Protein AF-A0A3M6U440-F1 (afdb_monomer)

Structure (mmCIF, N/CA/C/O backbone):
data_AF-A0A3M6U440-F1
#
_entry.id   AF-A0A3M6U440-F1
#
loop_
_atom_site.group_PDB
_atom_site.id
_atom_site.type_symbol
_atom_site.label_atom_id
_atom_site.label_alt_id
_atom_site.label_comp_id
_atom_site.label_asym_id
_atom_site.label_entity_id
_atom_site.label_seq_id
_atom_site.pdbx_PDB_ins_code
_atom_site.Cartn_x
_atom_site.Cartn_y
_atom_site.Cartn_z
_atom_site.occupancy
_atom_site.B_iso_or_equiv
_atom_site.auth_seq_id
_atom_site.auth_comp_id
_atom_site.auth_asym_id
_atom_site.auth_atom_id
_atom_site.pdbx_PDB_model_num
ATOM 1 N N . MET A 1 1 ? 25.205 9.750 3.449 1.00 36.72 1 MET A N 1
ATOM 2 C CA . MET A 1 1 ? 25.031 8.336 3.033 1.00 36.72 1 MET A CA 1
ATOM 3 C C . MET A 1 1 ? 23.772 8.160 2.166 1.00 36.72 1 MET A C 1
ATOM 5 O O . MET A 1 1 ? 22.800 7.583 2.624 1.00 36.72 1 MET A O 1
ATOM 9 N N . ALA A 1 2 ? 23.752 8.665 0.924 1.00 42.00 2 ALA A N 1
ATOM 10 C CA . ALA A 1 2 ? 22.546 8.682 0.067 1.00 42.00 2 ALA A CA 1
ATOM 11 C C . ALA A 1 2 ? 22.720 7.937 -1.282 1.00 42.00 2 ALA A C 1
ATOM 13 O O . ALA A 1 2 ? 22.021 8.232 -2.251 1.00 42.00 2 ALA A O 1
ATOM 14 N N . ALA A 1 3 ? 23.678 7.004 -1.367 1.00 51.41 3 ALA A N 1
ATOM 15 C CA . ALA A 1 3 ? 24.213 6.522 -2.647 1.00 51.41 3 ALA A CA 1
ATOM 16 C C . ALA A 1 3 ? 23.928 5.046 -3.017 1.00 51.41 3 ALA A C 1
ATOM 18 O O . ALA A 1 3 ? 24.189 4.686 -4.160 1.00 51.41 3 ALA A O 1
ATOM 19 N N . SER A 1 4 ? 23.386 4.178 -2.144 1.00 78.00 4 SER A N 1
ATOM 20 C CA . SER A 1 4 ? 23.275 2.741 -2.495 1.00 78.00 4 SER A CA 1
ATOM 21 C C . SER A 1 4 ? 22.032 2.384 -3.324 1.00 78.00 4 SER A C 1
ATOM 23 O O . SER A 1 4 ? 22.122 1.592 -4.261 1.00 78.00 4 SER A O 1
ATOM 25 N N . TRP A 1 5 ? 20.877 2.994 -3.042 1.00 86.50 5 TRP A N 1
ATOM 26 C CA . TRP A 1 5 ? 19.617 2.567 -3.660 1.00 86.50 5 TRP A CA 1
ATOM 27 C C . TRP A 1 5 ? 19.448 3.056 -5.106 1.00 86.50 5 TRP A C 1
ATOM 29 O O . TRP A 1 5 ? 18.883 2.334 -5.924 1.00 86.50 5 TRP A O 1
ATOM 39 N N . ARG A 1 6 ? 19.970 4.245 -5.452 1.00 87.19 6 ARG A N 1
ATOM 40 C CA . ARG A 1 6 ? 19.869 4.806 -6.815 1.00 87.19 6 ARG A CA 1
ATOM 41 C C . ARG A 1 6 ? 20.546 3.898 -7.835 1.00 87.19 6 ARG A C 1
ATOM 43 O O . ARG A 1 6 ? 19.942 3.545 -8.841 1.00 87.19 6 ARG A O 1
ATOM 50 N N . SER A 1 7 ? 21.770 3.466 -7.544 1.00 85.44 7 SER A N 1
ATOM 51 C CA . SER A 1 7 ? 22.533 2.549 -8.397 1.00 85.44 7 SER A CA 1
ATOM 52 C C . SER A 1 7 ? 21.817 1.210 -8.574 1.00 85.44 7 SER A C 1
ATOM 54 O O . SER A 1 7 ? 21.807 0.650 -9.671 1.00 85.44 7 SER A O 1
ATOM 56 N N . ALA A 1 8 ? 21.179 0.713 -7.512 1.00 85.50 8 ALA A N 1
ATOM 57 C CA . ALA A 1 8 ? 20.396 -0.514 -7.559 1.00 85.50 8 ALA A CA 1
ATOM 58 C C . ALA A 1 8 ? 19.141 -0.353 -8.439 1.00 85.50 8 ALA A C 1
ATOM 60 O O . ALA A 1 8 ? 18.874 -1.200 -9.292 1.00 85.50 8 ALA A O 1
ATOM 61 N N . LEU A 1 9 ? 18.430 0.773 -8.313 1.00 86.62 9 LEU A N 1
ATOM 62 C CA . LEU A 1 9 ? 17.280 1.100 -9.155 1.00 86.62 9 LEU A CA 1
ATOM 63 C C . LEU A 1 9 ? 17.672 1.256 -10.629 1.00 86.62 9 LEU A C 1
ATOM 65 O O . LEU A 1 9 ? 17.014 0.681 -11.496 1.00 86.62 9 LEU A O 1
ATOM 69 N N . ILE A 1 10 ? 18.754 1.984 -10.921 1.00 87.06 10 ILE A N 1
ATOM 70 C CA . ILE A 1 10 ? 19.257 2.195 -12.289 1.00 87.06 10 ILE A CA 1
ATOM 71 C C . ILE A 1 10 ? 19.582 0.852 -12.948 1.00 87.06 10 ILE A C 1
ATOM 73 O O . ILE A 1 10 ? 19.163 0.595 -14.078 1.00 87.06 10 ILE A O 1
ATOM 77 N N . ARG A 1 11 ? 20.256 -0.048 -12.218 1.00 83.94 11 ARG A N 1
ATOM 78 C CA . ARG A 1 11 ? 20.586 -1.396 -12.701 1.00 83.94 11 ARG A CA 1
ATOM 79 C C . ARG A 1 11 ? 19.339 -2.196 -13.093 1.00 83.94 11 ARG A C 1
ATOM 81 O O . ARG A 1 11 ? 19.374 -2.921 -14.083 1.00 83.94 11 ARG A O 1
ATOM 88 N N . LYS A 1 12 ? 18.245 -2.061 -12.337 1.00 82.75 12 LYS A N 1
ATOM 89 C CA . LYS A 1 12 ? 16.997 -2.815 -12.551 1.00 82.75 12 LYS A CA 1
ATOM 90 C C . LYS A 1 12 ? 16.079 -2.194 -13.614 1.00 82.75 12 LYS A C 1
ATOM 92 O O . LYS A 1 12 ? 15.400 -2.926 -14.324 1.00 82.75 12 LYS A O 1
ATOM 97 N N . THR A 1 13 ? 16.080 -0.869 -13.763 1.00 80.31 13 THR A N 1
ATOM 98 C CA . THR A 1 13 ? 15.156 -0.133 -14.659 1.00 80.31 13 THR A CA 1
ATOM 99 C C . THR A 1 13 ? 15.749 0.221 -16.030 1.00 80.31 13 THR A C 1
ATOM 101 O O . THR A 1 13 ? 15.027 0.665 -16.926 1.00 80.31 13 THR A O 1
ATOM 104 N N . LYS A 1 14 ? 17.051 -0.031 -16.244 1.00 79.56 14 LYS A N 1
ATOM 105 C CA . LYS A 1 14 ? 17.742 0.053 -17.546 1.00 79.56 14 LYS A CA 1
ATOM 106 C C . LYS A 1 14 ? 17.419 1.369 -18.289 1.00 79.56 14 LYS A C 1
ATOM 108 O O . LYS A 1 14 ? 17.781 2.450 -17.831 1.00 79.56 14 LYS A O 1
ATOM 113 N N . LYS A 1 15 ? 16.726 1.298 -19.436 1.00 76.56 15 LYS A N 1
ATOM 114 C CA . LYS A 1 15 ? 16.536 2.408 -20.395 1.00 76.56 15 LYS A CA 1
ATOM 115 C C . LYS A 1 15 ? 15.783 3.625 -19.837 1.00 76.56 15 LYS A C 1
ATOM 117 O O . LYS A 1 15 ? 15.964 4.720 -20.357 1.00 76.56 15 LYS A O 1
ATOM 122 N N . LYS A 1 16 ? 14.945 3.464 -18.806 1.00 81.00 16 LYS A N 1
ATOM 123 C CA . LYS A 1 16 ? 14.125 4.554 -18.229 1.00 81.00 16 LYS A CA 1
ATOM 124 C C . LYS A 1 16 ? 14.513 4.919 -16.796 1.00 81.00 16 LYS A C 1
ATOM 126 O O . LYS A 1 16 ? 13.745 5.572 -16.090 1.00 81.00 16 LYS A O 1
ATOM 131 N N . ALA A 1 17 ? 15.732 4.564 -16.397 1.00 82.38 17 ALA A N 1
ATOM 132 C CA . ALA A 1 17 ? 16.221 4.738 -15.038 1.00 82.38 17 ALA A CA 1
ATOM 133 C C . ALA A 1 17 ? 16.073 6.164 -14.489 1.00 82.38 17 ALA A C 1
ATOM 135 O O . ALA A 1 17 ? 15.614 6.335 -13.365 1.00 82.38 17 ALA A O 1
ATOM 136 N N . ASN A 1 18 ? 16.366 7.194 -15.289 1.00 86.12 18 ASN A N 1
ATOM 137 C CA . ASN A 1 18 ? 16.258 8.588 -14.841 1.00 86.12 18 ASN A CA 1
ATOM 138 C C . ASN A 1 18 ? 14.825 8.982 -14.451 1.00 86.12 18 ASN A C 1
ATOM 140 O O . ASN A 1 18 ? 14.636 9.731 -13.496 1.00 86.12 18 ASN A O 1
ATOM 144 N N . SER A 1 19 ? 13.817 8.475 -15.168 1.00 87.62 19 SER A N 1
ATOM 145 C CA . SER A 1 19 ? 12.410 8.737 -14.845 1.00 87.62 19 SER A CA 1
ATOM 146 C C . SER A 1 19 ? 12.014 8.046 -13.542 1.00 87.62 19 SER A C 1
ATOM 148 O O . SER A 1 19 ? 11.397 8.669 -12.685 1.00 87.62 19 SER A O 1
ATOM 150 N N . CYS A 1 20 ? 12.418 6.785 -13.365 1.00 90.06 20 CYS A N 1
ATOM 151 C CA . CYS A 1 20 ? 12.143 6.027 -12.145 1.00 90.06 20 CYS A CA 1
ATOM 152 C C . CYS A 1 20 ? 12.835 6.628 -10.921 1.00 90.06 20 CYS A C 1
ATOM 154 O O . CYS A 1 20 ? 12.231 6.702 -9.858 1.00 90.06 20 CYS A O 1
ATOM 156 N N . VAL A 1 21 ? 14.084 7.085 -11.059 1.00 92.19 21 VAL A N 1
ATOM 157 C CA . VAL A 1 21 ? 14.810 7.749 -9.967 1.00 92.19 21 VAL A CA 1
ATOM 158 C C . VAL A 1 21 ? 14.071 9.010 -9.526 1.00 92.19 21 VAL A C 1
ATOM 160 O O . VAL A 1 21 ? 13.850 9.172 -8.331 1.00 92.19 21 VAL A O 1
ATOM 163 N N . LYS A 1 22 ? 13.628 9.855 -10.468 1.00 91.44 22 LYS A N 1
ATOM 164 C CA . LYS A 1 22 ? 12.852 11.065 -10.149 1.00 91.44 22 LYS A CA 1
ATOM 165 C C . LYS A 1 22 ? 11.537 10.744 -9.434 1.00 91.44 22 LYS A C 1
ATOM 167 O O . LYS A 1 22 ? 11.212 11.404 -8.451 1.00 91.44 22 LYS A O 1
ATOM 172 N N . ASP A 1 23 ? 10.808 9.731 -9.902 1.00 92.19 23 ASP A N 1
ATOM 173 C CA . ASP A 1 23 ? 9.547 9.301 -9.282 1.00 92.19 23 ASP A CA 1
ATOM 174 C C . ASP A 1 23 ? 9.778 8.803 -7.845 1.00 92.19 23 ASP A C 1
ATOM 176 O O . ASP A 1 23 ? 9.152 9.281 -6.898 1.00 92.19 23 ASP A O 1
ATOM 180 N N . VAL A 1 24 ? 10.774 7.933 -7.643 1.00 93.62 24 VAL A N 1
ATOM 181 C CA . VAL A 1 24 ? 11.136 7.430 -6.309 1.00 93.62 24 VAL A CA 1
ATOM 182 C C . VAL A 1 24 ? 11.610 8.558 -5.387 1.00 93.62 24 VAL A C 1
ATOM 184 O O . VAL A 1 24 ? 11.205 8.608 -4.230 1.00 93.62 24 VAL A O 1
ATOM 187 N N . GLU A 1 25 ? 12.416 9.506 -5.866 1.00 93.88 25 GLU A N 1
ATOM 188 C CA . GLU A 1 25 ? 12.819 10.677 -5.073 1.00 93.88 25 GLU A CA 1
ATOM 189 C C . GLU A 1 25 ? 11.616 11.519 -4.635 1.00 93.88 25 GLU A C 1
ATOM 191 O O . GLU A 1 25 ? 11.549 11.949 -3.482 1.00 93.88 25 GLU A O 1
ATOM 196 N N . GLN A 1 26 ? 10.644 11.722 -5.528 1.00 94.00 26 GLN A N 1
ATOM 197 C CA . GLN A 1 26 ? 9.420 12.452 -5.216 1.00 94.00 26 GLN A CA 1
ATOM 198 C C . GLN A 1 26 ? 8.569 11.709 -4.179 1.00 94.00 26 GLN A C 1
ATOM 200 O O . GLN A 1 26 ? 8.021 12.336 -3.270 1.00 94.00 26 GLN A O 1
ATOM 205 N N . VAL A 1 27 ? 8.469 10.381 -4.285 1.00 95.44 27 VAL A N 1
ATOM 206 C CA . VAL A 1 27 ? 7.804 9.529 -3.290 1.00 95.44 27 VAL A CA 1
ATOM 207 C C . VAL A 1 27 ? 8.481 9.662 -1.929 1.00 95.44 27 VAL A C 1
ATOM 209 O O . VAL A 1 27 ? 7.808 9.982 -0.955 1.00 95.44 27 VAL A O 1
ATOM 212 N N . LEU A 1 28 ? 9.801 9.491 -1.854 1.00 94.12 28 LEU A N 1
ATOM 213 C CA . LEU A 1 28 ? 10.548 9.541 -0.593 1.00 94.12 28 LEU A CA 1
ATOM 214 C C . LEU A 1 28 ? 10.545 10.938 0.048 1.00 94.12 28 LEU A C 1
ATOM 216 O O . LEU A 1 28 ? 10.660 11.048 1.267 1.00 94.12 28 LEU A O 1
ATOM 220 N N . LYS A 1 29 ? 10.371 12.001 -0.749 1.00 93.56 29 LYS A N 1
ATOM 221 C CA . LYS A 1 29 ? 10.192 13.375 -0.256 1.00 93.56 29 LYS A CA 1
ATOM 222 C C . LYS A 1 29 ? 8.827 13.607 0.401 1.00 93.56 29 LYS A C 1
ATOM 224 O O . LYS A 1 29 ? 8.719 14.488 1.243 1.00 93.56 29 LYS A O 1
ATOM 229 N N . TYR A 1 30 ? 7.785 12.879 -0.002 1.00 93.00 30 TYR A N 1
ATOM 230 C CA . TYR A 1 30 ? 6.432 13.054 0.545 1.00 93.00 30 TYR A CA 1
ATOM 231 C C . TYR A 1 30 ? 6.098 12.008 1.619 1.00 93.00 30 TYR A C 1
ATOM 233 O O . TYR A 1 30 ? 5.477 12.313 2.635 1.00 93.00 30 TYR A O 1
ATOM 241 N N . PHE A 1 31 ? 6.544 10.769 1.419 1.00 93.81 31 PHE A N 1
ATOM 242 C CA . PHE A 1 31 ? 6.272 9.623 2.278 1.00 93.81 31 PHE A CA 1
ATOM 243 C C . PHE A 1 31 ? 7.534 9.215 3.041 1.00 93.81 31 PHE A C 1
ATOM 245 O O . PHE A 1 31 ? 8.204 8.242 2.702 1.00 93.81 31 PHE A O 1
ATOM 252 N N . HIS A 1 32 ? 7.845 9.945 4.113 1.00 93.88 32 HIS A N 1
ATOM 253 C CA . HIS A 1 32 ? 9.057 9.722 4.917 1.00 93.88 32 HIS A CA 1
ATOM 254 C C . HIS A 1 32 ? 9.101 8.355 5.626 1.00 93.88 32 HIS A C 1
ATOM 256 O O . HIS A 1 32 ? 10.160 7.928 6.083 1.00 93.88 32 HIS A O 1
ATOM 262 N N . GLY A 1 33 ? 7.953 7.682 5.748 1.00 93.38 33 GLY A N 1
ATOM 263 C CA . GLY A 1 33 ? 7.851 6.337 6.309 1.00 93.38 33 GLY A CA 1
ATOM 264 C C . GLY A 1 33 ? 8.340 5.238 5.367 1.00 93.38 33 GLY A C 1
ATOM 265 O O . GLY A 1 33 ? 8.559 4.124 5.835 1.00 93.38 33 GLY A O 1
ATOM 266 N N . LEU A 1 34 ? 8.522 5.527 4.073 1.00 95.50 34 LEU A N 1
ATOM 267 C CA . LEU A 1 34 ? 8.986 4.568 3.073 1.00 95.50 34 LEU A CA 1
ATOM 268 C C . LEU A 1 34 ? 10.509 4.568 2.960 1.00 95.50 34 LEU A C 1
ATOM 270 O O . LEU A 1 34 ? 11.164 5.610 2.992 1.00 95.50 34 LEU A O 1
ATOM 274 N N . ARG A 1 35 ? 11.077 3.377 2.782 1.00 94.81 35 ARG A N 1
ATOM 275 C CA . ARG A 1 35 ? 12.511 3.166 2.606 1.00 94.81 35 ARG A CA 1
ATOM 276 C C . ARG A 1 35 ? 12.764 2.388 1.317 1.00 94.81 35 ARG A C 1
ATOM 278 O O . ARG A 1 35 ? 12.130 1.355 1.104 1.00 94.81 35 ARG A O 1
ATOM 285 N N . PRO A 1 36 ? 13.677 2.862 0.455 1.00 95.56 36 PRO A N 1
ATOM 286 C CA . PRO A 1 36 ? 14.060 2.129 -0.739 1.00 95.56 36 PRO A CA 1
ATOM 287 C C . PRO A 1 36 ? 15.003 0.975 -0.376 1.00 95.56 36 PRO A C 1
ATOM 289 O O . PRO A 1 36 ? 15.897 1.132 0.459 1.00 95.56 36 PRO A O 1
ATOM 292 N N . GLY A 1 37 ? 14.843 -0.163 -1.039 1.00 93.06 37 GLY A N 1
ATOM 293 C CA . GLY A 1 37 ? 15.647 -1.359 -0.816 1.00 93.06 37 GLY A CA 1
ATOM 294 C C . GLY A 1 37 ? 15.540 -2.359 -1.961 1.00 93.06 37 GLY A C 1
ATOM 295 O O . GLY A 1 37 ? 14.829 -2.138 -2.941 1.00 93.06 37 GLY A O 1
ATOM 296 N N . ILE A 1 38 ? 16.276 -3.460 -1.840 1.00 92.50 38 ILE A N 1
ATOM 297 C CA . ILE A 1 38 ? 16.127 -4.630 -2.706 1.00 92.50 38 ILE A CA 1
ATOM 298 C C . ILE A 1 38 ? 15.421 -5.708 -1.903 1.00 92.50 38 ILE A C 1
ATOM 300 O O . ILE A 1 38 ? 15.760 -5.932 -0.742 1.00 92.50 38 ILE A O 1
ATOM 304 N N . GLN A 1 39 ? 14.435 -6.344 -2.523 1.00 92.06 39 GLN A N 1
ATOM 305 C CA . GLN A 1 39 ? 13.658 -7.394 -1.898 1.00 92.06 39 GLN A CA 1
ATOM 306 C C . GLN A 1 39 ? 13.510 -8.595 -2.828 1.00 92.06 39 GLN A C 1
ATOM 308 O O . GLN A 1 39 ? 13.250 -8.446 -4.023 1.00 92.06 39 GLN A O 1
ATOM 313 N N . GLU A 1 40 ? 13.634 -9.788 -2.256 1.00 93.81 40 GLU A N 1
ATOM 314 C CA . GLU A 1 40 ? 13.315 -11.035 -2.935 1.00 93.81 40 GLU A CA 1
ATOM 315 C C . GLU A 1 40 ? 11.800 -11.185 -3.126 1.00 93.81 40 GLU A C 1
ATOM 317 O O . GLU A 1 40 ? 10.998 -10.971 -2.213 1.00 93.81 40 GLU A O 1
ATOM 322 N N . TYR A 1 41 ? 11.406 -11.551 -4.339 1.00 93.62 41 TYR A N 1
ATOM 323 C CA . TYR A 1 41 ? 10.028 -11.749 -4.740 1.00 93.62 41 TYR A CA 1
ATOM 324 C C . TYR A 1 41 ? 9.883 -13.089 -5.455 1.00 93.62 41 TYR A C 1
ATOM 326 O O . TYR A 1 41 ? 10.610 -13.378 -6.408 1.00 93.62 41 TYR A O 1
ATOM 334 N N . THR A 1 42 ? 8.910 -13.882 -5.011 1.00 93.38 42 THR A N 1
ATOM 335 C CA . THR A 1 42 ? 8.534 -15.146 -5.650 1.00 93.38 42 THR A CA 1
ATOM 336 C C . THR A 1 42 ? 7.282 -14.915 -6.490 1.00 93.38 42 THR A C 1
ATOM 338 O O . THR A 1 42 ? 6.240 -14.530 -5.963 1.00 93.38 42 THR A O 1
ATOM 341 N N . TYR A 1 43 ? 7.391 -15.118 -7.800 1.00 90.12 43 TYR A N 1
ATOM 342 C CA . TYR A 1 43 ? 6.260 -15.081 -8.724 1.00 90.12 43 TYR A CA 1
ATOM 343 C C . TYR A 1 43 ? 5.350 -16.301 -8.528 1.00 90.12 43 TYR A C 1
ATOM 345 O O . TYR A 1 43 ? 5.775 -17.336 -8.023 1.00 90.12 43 TYR A O 1
ATOM 353 N N . GLU A 1 44 ? 4.113 -16.213 -9.019 1.00 88.81 44 GLU A N 1
ATOM 354 C CA . GLU A 1 44 ? 3.118 -17.299 -8.949 1.00 88.81 44 GLU A CA 1
ATOM 355 C C . GLU A 1 44 ? 3.591 -18.603 -9.624 1.00 88.81 44 GLU A C 1
ATOM 357 O O . GLU A 1 44 ? 3.163 -19.687 -9.248 1.00 88.81 44 GLU A O 1
ATOM 362 N N . ASN A 1 45 ? 4.530 -18.522 -10.572 1.00 90.88 45 ASN A N 1
ATOM 363 C CA . ASN A 1 45 ? 5.147 -19.682 -11.226 1.00 90.88 45 ASN A CA 1
ATOM 364 C C . ASN A 1 45 ? 6.334 -20.290 -10.447 1.00 90.88 45 ASN A C 1
ATOM 366 O O . ASN A 1 45 ? 7.069 -21.105 -10.999 1.00 90.88 45 ASN A O 1
ATOM 370 N N . GLY A 1 46 ? 6.581 -19.845 -9.211 1.00 91.94 46 GLY A N 1
ATOM 371 C CA . GLY A 1 46 ? 7.700 -20.286 -8.374 1.00 91.94 46 GLY A CA 1
ATOM 372 C C . GLY A 1 46 ? 9.047 -19.635 -8.701 1.00 91.94 46 GLY A C 1
ATOM 373 O O . GLY A 1 46 ? 10.022 -19.858 -7.988 1.00 91.94 46 GLY A O 1
ATOM 374 N N . ARG A 1 47 ? 9.138 -18.797 -9.744 1.00 92.94 47 ARG A N 1
ATOM 375 C CA . ARG A 1 47 ? 10.380 -18.085 -10.070 1.00 92.94 47 ARG A CA 1
ATOM 376 C C . ARG A 1 47 ? 10.688 -17.054 -8.988 1.00 92.94 47 ARG A C 1
ATOM 378 O O . ARG A 1 47 ? 9.857 -16.195 -8.704 1.00 92.94 47 ARG A O 1
ATOM 385 N N . GLN A 1 48 ? 11.909 -17.068 -8.470 1.00 93.62 48 GLN A N 1
ATOM 386 C CA . GLN A 1 48 ? 12.405 -16.055 -7.540 1.00 93.62 48 GLN A CA 1
ATOM 387 C C . GLN A 1 48 ? 13.224 -14.992 -8.271 1.00 93.62 48 GLN A C 1
ATOM 389 O O . GLN A 1 48 ? 13.931 -15.274 -9.241 1.00 93.62 48 GLN A O 1
ATOM 394 N N . THR A 1 49 ? 13.100 -13.739 -7.844 1.00 92.81 49 THR A N 1
ATOM 395 C CA . THR A 1 49 ? 13.922 -12.637 -8.344 1.00 92.81 49 THR A CA 1
ATOM 396 C C . THR A 1 49 ? 14.087 -11.554 -7.290 1.00 92.81 49 THR A C 1
ATOM 398 O O . THR A 1 49 ? 13.263 -11.409 -6.396 1.00 92.81 49 THR A O 1
ATOM 401 N N . GLU A 1 50 ? 15.109 -10.725 -7.445 1.00 93.31 50 GLU A N 1
ATOM 402 C CA . GLU A 1 50 ? 15.271 -9.512 -6.652 1.00 93.31 50 GLU A CA 1
ATOM 403 C C . GLU A 1 50 ? 14.642 -8.314 -7.367 1.00 93.31 50 GLU A C 1
ATOM 405 O O . GLU A 1 50 ? 15.066 -7.945 -8.472 1.00 93.31 50 GLU A O 1
ATOM 410 N N . LEU A 1 51 ? 13.685 -7.662 -6.715 1.00 93.94 51 LEU A N 1
ATOM 411 C CA . LEU A 1 51 ? 13.043 -6.440 -7.186 1.00 93.94 51 LEU A CA 1
ATOM 412 C C . LEU A 1 51 ? 13.480 -5.239 -6.350 1.00 93.94 51 LEU A C 1
ATOM 414 O O . LEU A 1 51 ? 13.829 -5.360 -5.176 1.00 93.94 51 LEU A O 1
ATOM 418 N N . PHE A 1 52 ? 13.438 -4.057 -6.960 1.00 95.06 52 PHE A N 1
ATOM 419 C CA . PHE A 1 52 ? 13.519 -2.825 -6.188 1.00 95.06 52 PHE A CA 1
ATOM 420 C C . PHE A 1 52 ? 12.197 -2.619 -5.451 1.00 95.06 52 PHE A C 1
ATOM 422 O O . PHE A 1 52 ? 11.133 -2.692 -6.066 1.00 95.06 52 PHE A O 1
ATOM 429 N N . ALA A 1 53 ? 12.270 -2.351 -4.154 1.00 95.88 53 ALA A N 1
ATOM 430 C CA . ALA A 1 53 ? 11.116 -2.170 -3.294 1.00 95.88 53 ALA A CA 1
ATOM 431 C C . ALA A 1 53 ? 11.181 -0.827 -2.565 1.00 95.88 53 ALA A C 1
ATOM 433 O O . ALA A 1 53 ? 12.250 -0.373 -2.155 1.00 95.88 53 ALA A O 1
ATOM 434 N N . MET A 1 54 ? 10.022 -0.212 -2.365 1.00 96.56 54 MET A N 1
ATOM 435 C CA . MET A 1 54 ? 9.819 0.828 -1.364 1.00 96.56 54 MET A CA 1
ATOM 436 C C . MET A 1 54 ? 8.908 0.258 -0.292 1.00 96.56 54 MET A C 1
ATOM 438 O O . MET A 1 54 ? 7.715 0.061 -0.524 1.00 96.56 54 MET A O 1
ATOM 442 N N . GLU A 1 55 ? 9.484 -0.035 0.864 1.00 96.31 55 GLU A N 1
ATOM 443 C CA . GLU A 1 55 ? 8.780 -0.643 1.986 1.00 96.31 55 GLU A CA 1
ATOM 444 C C . GLU A 1 55 ? 8.764 0.305 3.178 1.00 96.31 55 GLU A C 1
ATOM 446 O O . GLU A 1 55 ? 9.736 1.007 3.457 1.00 96.31 55 GLU A O 1
ATOM 451 N N . GLY A 1 56 ? 7.641 0.337 3.881 1.00 96.62 56 GLY A N 1
ATOM 452 C CA . GLY A 1 56 ? 7.482 1.149 5.071 1.00 96.62 56 GLY A CA 1
ATOM 453 C C . GLY A 1 56 ? 6.025 1.484 5.291 1.00 96.62 56 GLY A C 1
ATOM 454 O O . GLY A 1 56 ? 5.162 0.641 5.067 1.00 96.62 56 GLY A O 1
ATOM 455 N N . THR A 1 57 ? 5.734 2.706 5.723 1.00 96.81 57 THR A N 1
ATOM 456 C CA . THR A 1 57 ? 4.360 3.121 6.019 1.00 96.81 57 THR A CA 1
ATOM 457 C C . THR A 1 57 ? 3.920 4.344 5.226 1.00 96.81 57 THR A C 1
ATOM 459 O O . THR A 1 57 ? 4.705 5.258 4.966 1.00 96.81 57 THR A O 1
ATOM 462 N N . ILE A 1 58 ? 2.632 4.373 4.880 1.00 97.12 58 ILE A N 1
ATOM 463 C CA . ILE A 1 58 ? 1.943 5.563 4.375 1.00 97.12 58 ILE A CA 1
ATOM 464 C C . ILE A 1 58 ? 0.958 6.087 5.430 1.00 97.12 58 ILE A C 1
ATOM 466 O O . ILE A 1 58 ? 0.229 5.293 6.033 1.00 97.12 58 ILE A O 1
ATOM 470 N N . PRO A 1 59 ? 0.919 7.405 5.688 1.00 95.94 59 PRO A N 1
ATOM 471 C CA . PRO A 1 59 ? -0.005 7.981 6.650 1.00 95.94 59 PRO A CA 1
ATOM 472 C C . PRO A 1 59 ? -1.402 8.133 6.035 1.00 95.94 59 PRO A C 1
ATOM 474 O O . PRO A 1 59 ? -1.563 8.686 4.946 1.00 95.94 59 PRO A O 1
ATOM 477 N N . ILE A 1 60 ? -2.426 7.692 6.760 1.00 95.44 60 ILE A N 1
ATOM 478 C CA . ILE A 1 60 ? -3.839 7.962 6.467 1.00 95.44 60 ILE A CA 1
ATOM 479 C C . ILE A 1 60 ? -4.475 8.682 7.654 1.00 95.44 60 ILE A C 1
ATOM 481 O O . ILE A 1 60 ? -4.068 8.470 8.794 1.00 95.44 60 ILE A O 1
ATOM 485 N N . LYS A 1 61 ? -5.473 9.533 7.412 1.00 89.88 61 LYS A N 1
ATOM 486 C CA . LYS A 1 61 ? -6.128 10.313 8.472 1.00 89.88 61 LYS A CA 1
ATOM 487 C C . LYS A 1 61 ? -7.570 9.868 8.640 1.00 89.88 61 LYS A C 1
ATOM 489 O O . LYS A 1 61 ? -8.392 10.134 7.774 1.00 89.88 61 LYS A O 1
ATOM 494 N N . ILE A 1 62 ? -7.893 9.258 9.775 1.00 89.81 62 ILE A N 1
ATOM 495 C CA . ILE A 1 62 ? -9.256 8.832 10.108 1.00 89.81 62 ILE A CA 1
ATOM 496 C C . ILE A 1 62 ? -9.704 9.639 11.323 1.00 89.81 62 ILE A C 1
ATOM 498 O O . ILE A 1 62 ? -9.094 9.553 12.385 1.00 89.81 62 ILE A O 1
ATOM 502 N N . LYS A 1 63 ? -10.759 10.449 11.164 1.00 90.44 63 LYS A N 1
ATOM 503 C CA . LYS A 1 63 ? -11.317 11.302 12.235 1.00 90.44 63 LYS A CA 1
ATOM 504 C C . LYS A 1 63 ? -10.253 12.155 12.957 1.00 90.44 63 LYS A C 1
ATOM 506 O O . LYS A 1 63 ? -10.265 12.282 14.174 1.00 90.44 63 LYS A O 1
ATOM 511 N N . GLY A 1 64 ? -9.301 12.707 12.202 1.00 87.19 64 GLY A N 1
ATOM 512 C CA . GLY A 1 64 ? -8.216 13.547 12.730 1.00 87.19 64 GLY A CA 1
ATOM 513 C C . GLY A 1 64 ? -7.006 12.786 13.287 1.00 87.19 64 GLY A C 1
ATOM 514 O O . GLY A 1 64 ? -5.946 13.385 13.449 1.00 87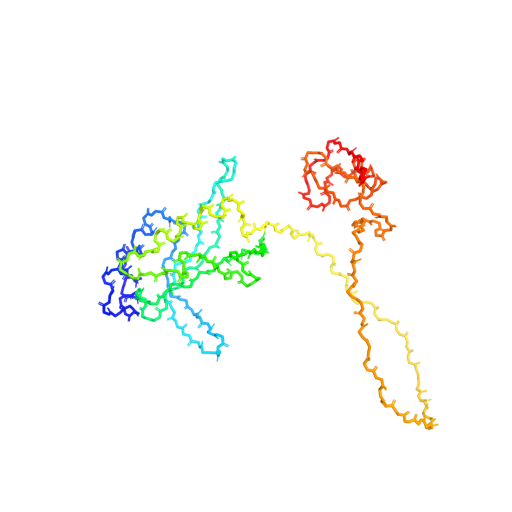.19 64 GLY A O 1
ATOM 515 N N . VAL A 1 65 ? -7.109 11.472 13.501 1.00 90.31 65 VAL A N 1
ATOM 516 C CA . VAL A 1 65 ? -5.993 10.630 13.952 1.00 90.31 65 VAL A CA 1
ATOM 517 C C . VAL A 1 65 ? -5.234 10.085 12.744 1.00 90.31 65 VAL A C 1
ATOM 519 O O . VAL A 1 65 ? -5.837 9.613 11.779 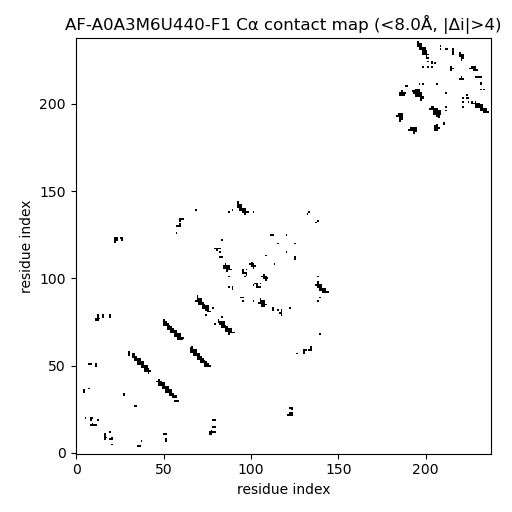1.00 90.31 65 VAL A O 1
ATOM 522 N N . THR A 1 66 ? -3.901 10.156 12.789 1.00 91.62 66 THR A N 1
ATOM 523 C CA . THR A 1 66 ? -3.042 9.617 11.726 1.00 91.62 66 THR A CA 1
ATOM 524 C C . THR A 1 66 ? -2.689 8.163 12.020 1.00 91.62 66 THR A C 1
ATOM 526 O O . THR A 1 66 ? -2.068 7.867 13.037 1.00 91.62 66 THR A O 1
ATOM 529 N N . TYR A 1 67 ? -3.0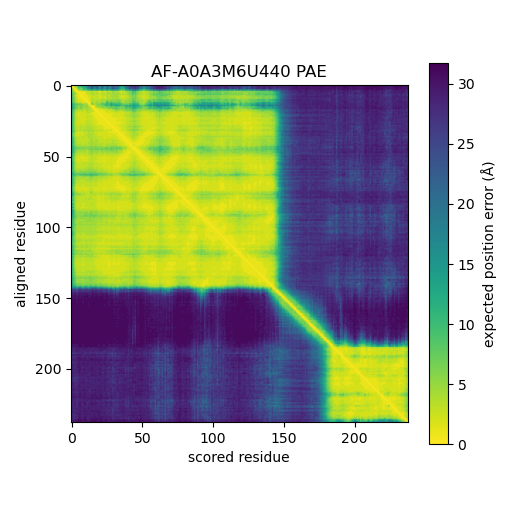50 7.267 11.107 1.00 92.62 67 TYR A N 1
ATOM 530 C CA . TYR A 1 67 ? -2.696 5.852 11.133 1.00 92.62 67 TYR A CA 1
ATOM 531 C C . TYR A 1 67 ? -1.630 5.580 10.075 1.00 92.62 67 TYR A C 1
ATOM 533 O O . TYR A 1 67 ? -1.728 6.058 8.949 1.00 92.62 67 TYR A O 1
ATOM 541 N N . ASN A 1 68 ? -0.616 4.796 10.428 1.00 94.50 68 ASN A N 1
ATOM 542 C CA . ASN A 1 68 ? 0.482 4.454 9.530 1.00 94.50 68 ASN A CA 1
ATOM 543 C C . ASN A 1 68 ? 0.237 3.063 8.946 1.00 94.50 68 ASN A C 1
ATOM 545 O O . ASN A 1 68 ? 0.384 2.065 9.649 1.00 94.50 68 ASN A O 1
ATOM 549 N N . ILE A 1 69 ? -0.162 3.003 7.677 1.00 96.88 69 ILE A N 1
ATOM 550 C CA . ILE A 1 69 ? -0.480 1.746 7.000 1.00 96.88 69 ILE A CA 1
ATOM 551 C C . ILE A 1 69 ? 0.793 1.174 6.389 1.00 96.88 69 ILE A C 1
ATOM 553 O O . ILE A 1 69 ? 1.405 1.847 5.555 1.00 96.88 69 ILE A O 1
ATOM 557 N N . PRO A 1 70 ? 1.209 -0.040 6.780 1.00 97.69 70 PRO A N 1
ATOM 558 C CA . PRO A 1 70 ? 2.398 -0.659 6.228 1.00 97.69 70 PRO A CA 1
ATOM 559 C C . PRO A 1 70 ? 2.145 -1.140 4.798 1.00 97.69 70 PRO A C 1
ATOM 561 O O . PRO A 1 70 ? 1.227 -1.922 4.538 1.00 97.69 70 PRO A O 1
ATOM 564 N N . VAL A 1 71 ? 2.967 -0.666 3.868 1.00 97.94 71 VAL A N 1
ATOM 565 C CA . VAL A 1 71 ? 2.881 -0.986 2.444 1.00 97.94 71 VAL A CA 1
ATOM 566 C C . VAL A 1 71 ? 4.253 -1.328 1.877 1.00 97.94 71 VAL A C 1
ATOM 568 O O . VAL A 1 71 ? 5.288 -0.851 2.345 1.00 97.94 71 VAL A O 1
ATOM 571 N N . CYS A 1 72 ? 4.249 -2.140 0.828 1.00 97.75 72 CYS A N 1
ATOM 572 C CA . CYS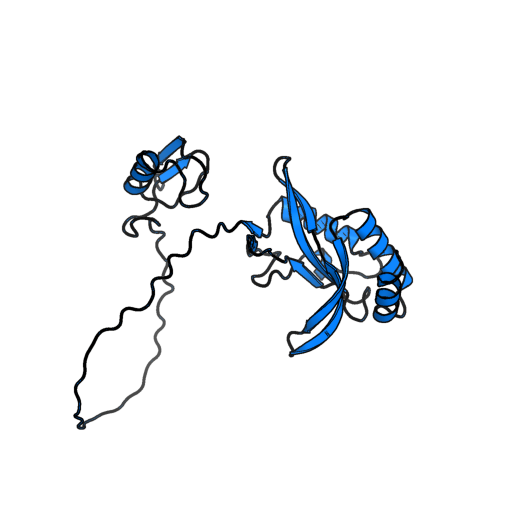 A 1 72 ? 5.414 -2.445 0.019 1.00 97.75 72 CYS A CA 1
ATOM 573 C C . CYS A 1 72 ? 5.065 -2.253 -1.457 1.00 97.75 72 CYS A C 1
ATOM 575 O O . CYS A 1 72 ? 4.147 -2.894 -1.971 1.00 97.75 72 CYS A O 1
ATOM 577 N N . VAL A 1 73 ? 5.797 -1.365 -2.129 1.00 97.94 73 VAL A N 1
ATOM 578 C CA . VAL A 1 73 ? 5.703 -1.129 -3.573 1.00 97.94 73 VAL A CA 1
ATOM 579 C C . VAL A 1 73 ? 6.906 -1.775 -4.246 1.00 97.94 73 VAL A C 1
ATOM 581 O O . VAL A 1 73 ? 8.036 -1.365 -4.001 1.00 97.94 73 VAL A O 1
ATOM 584 N N . LEU A 1 74 ? 6.671 -2.763 -5.101 1.00 96.19 74 LEU A N 1
ATOM 585 C CA . LEU A 1 74 ? 7.689 -3.516 -5.829 1.00 96.19 74 LEU A CA 1
ATOM 586 C C . LEU A 1 74 ? 7.710 -3.074 -7.294 1.00 96.19 74 LEU A C 1
ATOM 588 O O . LEU A 1 74 ? 6.691 -3.113 -7.988 1.00 96.19 74 LEU A O 1
ATOM 592 N N . LEU A 1 75 ? 8.885 -2.684 -7.779 1.00 94.94 75 LEU A N 1
ATOM 593 C CA . LEU A 1 75 ? 9.104 -2.313 -9.173 1.00 94.94 75 LEU A CA 1
ATOM 594 C C . LEU A 1 75 ? 9.616 -3.529 -9.941 1.00 94.94 75 LEU A C 1
ATOM 596 O O . LEU A 1 75 ? 10.725 -4.010 -9.699 1.00 94.94 75 LEU A O 1
ATOM 600 N N . GLN A 1 76 ? 8.787 -4.025 -10.858 1.00 91.19 76 GLN A N 1
ATOM 601 C CA . GLN A 1 76 ? 9.105 -5.180 -11.695 1.00 91.19 76 GLN A CA 1
ATOM 602 C C . GLN A 1 76 ? 10.153 -4.842 -12.768 1.00 91.19 76 GLN A C 1
ATOM 604 O O . GLN A 1 76 ? 10.397 -3.674 -13.088 1.00 91.19 76 GLN A O 1
ATOM 609 N N . GLU A 1 77 ? 10.769 -5.871 -13.359 1.00 86.81 77 GLU A N 1
ATOM 610 C CA . GLU A 1 77 ? 11.654 -5.673 -14.510 1.00 86.81 77 GLU A CA 1
ATOM 611 C C . GLU A 1 77 ? 10.866 -5.058 -15.679 1.00 86.81 77 GLU A C 1
ATOM 613 O O . GLU A 1 77 ? 9.802 -5.548 -16.045 1.00 86.81 77 GLU A O 1
ATOM 618 N N . GLY A 1 78 ? 11.375 -3.960 -16.245 1.00 86.94 78 GLY A N 1
ATOM 619 C CA . GLY A 1 78 ? 10.682 -3.195 -17.290 1.00 86.94 78 GLY A CA 1
ATOM 620 C C . GLY A 1 78 ? 9.813 -2.041 -16.774 1.00 86.94 78 GLY A C 1
ATOM 621 O O . GLY A 1 78 ? 9.235 -1.306 -17.575 1.00 86.94 78 GLY A O 1
ATOM 622 N N . HIS A 1 79 ? 9.743 -1.810 -15.460 1.00 90.19 79 HIS A N 1
ATOM 623 C CA . HIS A 1 79 ? 9.161 -0.580 -14.919 1.00 90.19 79 HIS A CA 1
ATOM 624 C C . HIS A 1 79 ? 9.878 0.664 -15.505 1.00 90.19 79 HIS A C 1
ATOM 626 O O . HIS A 1 79 ? 11.112 0.6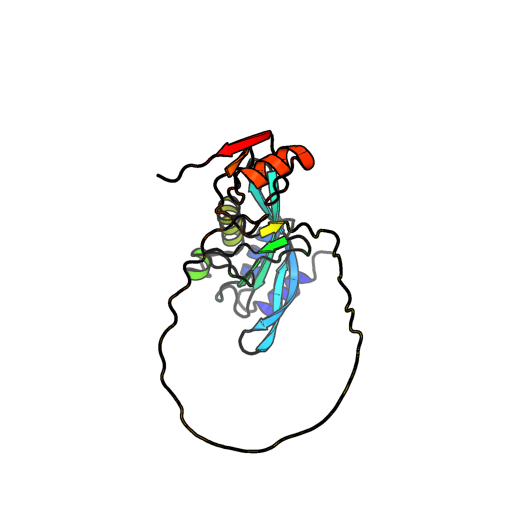54 -15.606 1.00 90.19 79 HIS A O 1
ATOM 632 N N . PRO A 1 80 ? 9.157 1.725 -15.934 1.00 91.31 80 PRO A N 1
ATOM 633 C CA . PRO A 1 80 ? 7.748 2.041 -15.681 1.00 91.31 80 PRO A CA 1
ATOM 634 C C . PRO A 1 80 ? 6.736 1.494 -16.694 1.00 91.31 80 PRO A C 1
ATOM 636 O O . PRO A 1 80 ? 5.549 1.737 -16.519 1.00 91.31 80 PRO A O 1
ATOM 639 N N . GLU A 1 81 ? 7.151 0.786 -17.748 1.00 90.25 81 GLU A N 1
ATOM 640 C CA . GLU A 1 81 ? 6.203 0.185 -18.710 1.00 90.25 81 GLU A CA 1
ATOM 641 C C . GLU A 1 81 ? 5.389 -0.929 -18.061 1.00 90.25 81 GLU A C 1
ATOM 643 O O . GLU A 1 81 ? 4.189 -1.048 -18.299 1.00 90.25 81 GLU A O 1
ATOM 648 N N . VAL A 1 82 ? 6.043 -1.686 -17.183 1.00 91.06 82 VAL A N 1
ATOM 649 C CA . VAL A 1 82 ? 5.387 -2.642 -16.301 1.00 91.06 82 VAL A CA 1
ATOM 650 C C . VAL A 1 82 ? 4.885 -1.916 -15.052 1.00 91.06 82 VAL A C 1
ATOM 652 O O . VAL A 1 82 ? 5.630 -1.189 -14.381 1.00 91.06 82 VAL A O 1
ATOM 655 N N . VAL A 1 83 ? 3.601 -2.114 -14.757 1.00 94.19 83 VAL A N 1
ATOM 656 C CA . VAL A 1 83 ? 2.923 -1.587 -13.568 1.00 94.19 83 VAL A CA 1
ATOM 657 C C . VAL A 1 83 ? 3.629 -2.067 -12.287 1.00 94.19 83 VAL A C 1
ATOM 659 O O . VAL A 1 83 ? 4.101 -3.203 -12.236 1.00 94.19 83 VAL A O 1
ATOM 662 N N . PRO A 1 84 ? 3.755 -1.231 -11.244 1.00 95.62 84 PRO A N 1
ATOM 663 C CA . PRO A 1 84 ? 4.281 -1.691 -9.964 1.00 95.62 84 PRO A CA 1
ATOM 664 C C . PRO A 1 84 ? 3.311 -2.664 -9.278 1.00 95.62 84 PRO A C 1
ATOM 666 O O . PRO A 1 84 ? 2.092 -2.530 -9.385 1.00 95.62 84 PRO A O 1
ATOM 669 N N . LEU A 1 85 ? 3.853 -3.603 -8.504 1.00 96.56 85 LEU A N 1
ATOM 670 C CA . LEU A 1 85 ? 3.059 -4.423 -7.590 1.00 96.56 85 LEU A CA 1
ATOM 671 C C . LEU A 1 85 ? 2.994 -3.730 -6.233 1.00 96.56 85 LEU A C 1
ATOM 673 O O . LEU A 1 85 ? 3.999 -3.206 -5.756 1.00 96.56 85 LEU A O 1
ATOM 677 N N . VAL A 1 86 ? 1.829 -3.743 -5.590 1.00 97.81 86 VAL A N 1
ATOM 678 C CA . VAL A 1 86 ? 1.657 -3.130 -4.271 1.00 97.81 86 VAL A CA 1
ATOM 679 C C . VAL A 1 86 ? 1.027 -4.125 -3.313 1.00 97.81 86 VAL A C 1
ATOM 681 O O . VAL A 1 86 ? 0.058 -4.797 -3.657 1.00 97.81 86 VAL A O 1
ATOM 684 N N . TYR A 1 87 ? 1.579 -4.191 -2.106 1.00 98.00 87 TYR A N 1
ATOM 685 C CA . TYR A 1 87 ? 1.101 -5.042 -1.028 1.00 98.00 87 TYR A CA 1
ATOM 686 C C . TYR A 1 87 ? 0.924 -4.241 0.256 1.00 98.00 87 TYR A C 1
ATOM 688 O O . TYR A 1 87 ? 1.750 -3.394 0.589 1.00 98.00 87 TYR A O 1
ATOM 696 N N . VAL A 1 88 ? -0.123 -4.553 1.007 1.00 97.88 88 VAL A N 1
ATOM 697 C CA . VAL A 1 88 ? -0.278 -4.190 2.413 1.00 97.88 88 VAL A CA 1
ATOM 698 C C . VAL A 1 88 ? 0.429 -5.252 3.249 1.00 97.88 88 VAL A C 1
ATOM 700 O O . VAL A 1 88 ? 0.179 -6.444 3.079 1.00 97.88 88 VAL A O 1
ATOM 703 N N . ARG A 1 89 ? 1.325 -4.830 4.144 1.00 96.06 89 ARG A N 1
ATOM 704 C CA . ARG A 1 89 ? 2.160 -5.733 4.952 1.00 96.06 89 ARG A CA 1
ATOM 705 C C . ARG A 1 89 ? 1.842 -5.607 6.439 1.00 96.06 89 ARG A C 1
ATOM 707 O O . ARG A 1 89 ? 2.509 -4.838 7.125 1.00 96.06 89 ARG A O 1
ATOM 714 N N . PRO A 1 90 ? 0.822 -6.307 6.958 1.00 93.12 90 PRO A N 1
ATOM 715 C CA . PRO A 1 90 ? 0.454 -6.190 8.365 1.00 93.12 90 PRO A CA 1
ATOM 716 C C . PRO A 1 90 ? 1.639 -6.519 9.287 1.00 93.12 90 PRO A C 1
ATOM 718 O O . PRO A 1 90 ? 2.421 -7.432 9.023 1.00 93.12 90 PRO A O 1
ATOM 721 N N . THR A 1 91 ? 1.761 -5.782 10.393 1.00 91.81 91 THR A N 1
ATOM 722 C CA . THR A 1 91 ? 2.672 -6.148 11.485 1.00 91.81 91 THR A CA 1
ATOM 723 C C . THR A 1 91 ? 2.123 -7.347 12.267 1.00 91.81 91 THR A C 1
ATOM 725 O O . THR A 1 91 ? 0.987 -7.775 12.072 1.00 91.81 91 THR A O 1
ATOM 728 N N . SER A 1 92 ? 2.893 -7.863 13.230 1.00 89.44 92 SER A N 1
ATOM 729 C CA . SER A 1 92 ? 2.474 -8.977 14.101 1.00 89.44 92 SER A CA 1
ATOM 730 C C . SER A 1 92 ? 1.208 -8.708 14.932 1.00 89.44 92 SER A C 1
ATOM 732 O O . SER A 1 92 ? 0.611 -9.657 15.455 1.00 89.44 92 SER A O 1
ATOM 734 N N . SER A 1 93 ? 0.825 -7.435 15.063 1.00 88.81 93 SER A N 1
ATOM 735 C CA . SER A 1 93 ? -0.366 -6.936 15.752 1.00 88.81 93 SER A CA 1
ATOM 736 C C . SER A 1 93 ? -1.447 -6.424 14.795 1.00 88.81 93 SER A C 1
ATOM 738 O O . SER A 1 93 ? -2.394 -5.775 15.239 1.00 88.81 93 SER A O 1
ATOM 740 N N . MET A 1 94 ? -1.340 -6.704 13.495 1.00 92.25 94 MET A N 1
ATOM 741 C CA . MET A 1 94 ? -2.329 -6.332 12.486 1.00 92.25 94 MET A CA 1
ATOM 742 C C . MET A 1 94 ? -2.818 -7.558 11.714 1.00 92.25 94 MET A C 1
ATOM 744 O O . MET A 1 94 ? -2.110 -8.551 11.575 1.00 92.25 94 MET A O 1
ATOM 748 N N . ALA A 1 95 ? -4.027 -7.463 11.176 1.00 91.88 95 ALA A N 1
ATOM 749 C CA . ALA A 1 95 ? -4.569 -8.411 10.212 1.00 91.88 95 ALA A CA 1
ATOM 750 C C . ALA A 1 95 ? -5.192 -7.659 9.031 1.00 91.88 95 ALA A C 1
ATOM 752 O O . ALA A 1 95 ? -5.636 -6.517 9.177 1.00 91.88 95 ALA A O 1
ATOM 753 N N . ILE A 1 96 ? -5.185 -8.289 7.855 1.00 95.00 96 ILE A N 1
ATOM 754 C CA . ILE A 1 96 ? -5.724 -7.710 6.620 1.00 95.00 96 ILE A CA 1
ATOM 755 C C . ILE A 1 96 ? -7.250 -7.780 6.639 1.00 95.00 96 ILE A C 1
ATOM 757 O O . ILE A 1 96 ? -7.840 -8.817 6.934 1.00 95.00 96 ILE A O 1
ATOM 761 N N . LYS A 1 97 ? -7.890 -6.671 6.272 1.00 93.75 97 LYS A N 1
ATOM 762 C CA . LYS A 1 97 ? -9.315 -6.601 5.966 1.00 93.75 97 LYS A CA 1
ATOM 763 C C . LYS A 1 97 ? -9.498 -6.716 4.453 1.00 93.75 97 LYS A C 1
ATOM 765 O O . LYS A 1 97 ? -9.231 -5.760 3.724 1.00 93.75 97 LYS A O 1
ATOM 770 N N . VAL A 1 98 ? -9.967 -7.877 3.993 1.00 93.94 98 VAL A N 1
ATOM 771 C CA . VAL A 1 98 ? -10.243 -8.124 2.568 1.00 93.94 98 VAL A CA 1
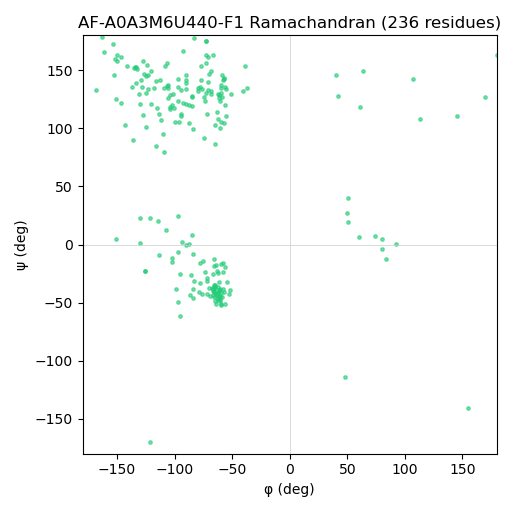ATOM 772 C C . VAL A 1 98 ? -11.290 -7.137 2.053 1.00 93.94 98 VAL A C 1
ATOM 774 O O . VAL A 1 98 ? -12.278 -6.836 2.724 1.00 93.94 98 VAL A O 1
ATOM 777 N N . SER A 1 99 ? -11.055 -6.609 0.857 1.00 93.38 99 SER A N 1
ATOM 778 C CA . SER A 1 99 ? -11.928 -5.646 0.188 1.00 93.38 99 SER A CA 1
ATOM 779 C C . SER A 1 99 ? -11.763 -5.746 -1.333 1.00 93.38 99 SER A C 1
ATOM 781 O O . SER A 1 99 ? -10.822 -6.388 -1.799 1.00 93.38 99 SER A O 1
ATOM 783 N N . PRO A 1 100 ? -12.591 -5.055 -2.137 1.00 93.81 100 PRO A N 1
ATOM 784 C CA . PRO A 1 100 ? -12.379 -4.978 -3.586 1.00 93.81 100 PRO A CA 1
ATOM 785 C C . PRO A 1 100 ? -11.002 -4.429 -3.998 1.00 93.81 100 PRO A C 1
ATOM 787 O O . PRO A 1 100 ? -10.575 -4.634 -5.130 1.00 93.81 100 PRO A O 1
ATOM 790 N N 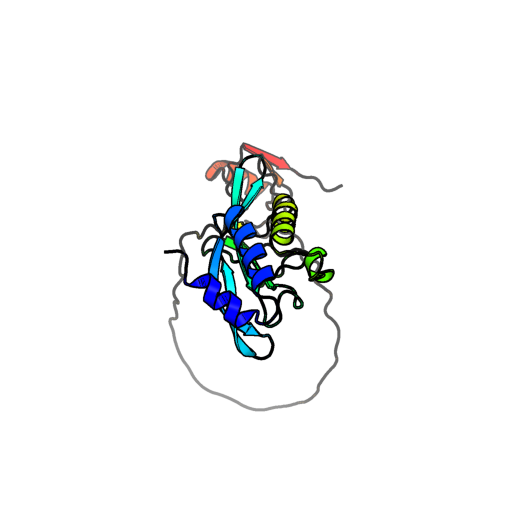. TYR A 1 101 ? -10.311 -3.723 -3.095 1.00 95.38 101 TYR A N 1
ATOM 791 C CA . TYR A 1 101 ? -9.000 -3.133 -3.350 1.00 95.38 101 TYR A CA 1
ATOM 792 C C . TYR A 1 101 ? -7.839 -3.927 -2.747 1.00 95.38 101 TYR A C 1
ATOM 794 O O . TYR A 1 101 ? -6.696 -3.611 -3.051 1.00 95.38 101 TYR A O 1
ATOM 802 N N . VAL A 1 102 ? -8.085 -4.908 -1.871 1.00 96.75 102 VAL A N 1
ATOM 803 C CA . VAL A 1 102 ? -7.029 -5.654 -1.162 1.00 96.75 102 VAL A CA 1
ATOM 804 C C . VAL A 1 102 ? -7.470 -7.098 -0.942 1.00 96.75 102 VAL A C 1
ATOM 806 O O . VAL A 1 102 ? -8.494 -7.326 -0.299 1.00 96.75 102 VAL A O 1
ATOM 809 N N . ASP A 1 103 ? -6.699 -8.066 -1.442 1.00 94.19 103 ASP A N 1
ATOM 810 C CA . ASP A 1 103 ? -6.981 -9.494 -1.227 1.00 94.19 103 ASP A CA 1
ATOM 811 C C . ASP A 1 103 ? -6.445 -10.031 0.115 1.00 94.19 103 ASP A C 1
ATOM 813 O O . ASP A 1 103 ? -5.811 -9.315 0.891 1.00 94.19 103 ASP A O 1
ATOM 817 N N . ALA A 1 104 ? -6.700 -11.313 0.404 1.00 93.38 104 ALA A N 1
ATOM 818 C CA . ALA A 1 104 ? -6.264 -11.972 1.641 1.00 93.38 104 ALA A CA 1
ATOM 819 C C . ALA A 1 104 ? -4.733 -12.054 1.799 1.00 93.38 104 ALA A C 1
ATOM 821 O O . ALA A 1 104 ? -4.243 -12.146 2.922 1.00 93.38 104 ALA A O 1
ATOM 822 N N . ASN A 1 105 ? -3.982 -11.975 0.697 1.00 93.94 105 ASN A N 1
ATOM 823 C CA . ASN A 1 105 ? -2.518 -11.930 0.699 1.00 93.94 105 ASN A CA 1
ATOM 824 C C . ASN A 1 105 ? -1.985 -10.493 0.840 1.00 93.94 105 ASN A C 1
ATOM 826 O O . ASN A 1 105 ? -0.774 -10.266 0.821 1.00 93.94 105 ASN A O 1
ATOM 830 N N . GLY A 1 106 ? -2.879 -9.507 0.944 1.00 95.25 106 GLY A N 1
ATOM 831 C CA . GLY A 1 106 ? -2.545 -8.095 1.044 1.00 95.25 106 GLY A CA 1
ATOM 832 C C . GLY A 1 106 ? -2.223 -7.450 -0.300 1.00 95.25 106 GLY A C 1
ATOM 833 O O . GLY A 1 106 ? -1.839 -6.283 -0.312 1.00 95.25 106 GLY A O 1
ATOM 834 N N . LYS A 1 107 ? -2.361 -8.153 -1.432 1.00 96.44 107 LYS A N 1
ATOM 835 C CA . LYS A 1 107 ? -2.105 -7.574 -2.758 1.00 96.44 107 LYS A CA 1
ATOM 836 C C . LYS A 1 107 ? -3.170 -6.529 -3.057 1.00 96.44 107 LYS A C 1
ATOM 838 O O . LYS A 1 107 ? -4.364 -6.766 -2.870 1.00 96.44 107 LYS A O 1
ATOM 843 N N . VAL A 1 108 ? -2.722 -5.363 -3.505 1.00 97.50 108 VAL A N 1
ATOM 844 C CA . VAL A 1 108 ? -3.576 -4.206 -3.752 1.00 97.50 108 VAL A CA 1
ATOM 845 C C . VAL A 1 108 ? -3.999 -4.160 -5.216 1.00 97.50 108 VAL A C 1
ATOM 847 O O . VAL A 1 108 ? -3.173 -4.253 -6.123 1.00 97.50 108 VAL A O 1
ATOM 850 N N . TYR A 1 109 ? -5.289 -3.938 -5.437 1.00 96.06 109 TYR A N 1
ATOM 851 C CA . TYR A 1 109 ? -5.916 -3.721 -6.734 1.00 96.06 109 TYR A CA 1
ATOM 852 C C . TYR A 1 109 ? -6.525 -2.322 -6.747 1.00 96.06 109 TYR A C 1
ATOM 854 O O . TYR A 1 109 ? -7.176 -1.906 -5.794 1.00 96.06 109 TYR A O 1
ATOM 862 N N . HIS A 1 110 ? -6.312 -1.563 -7.819 1.00 95.31 110 HIS A N 1
ATOM 863 C CA . HIS A 1 110 ? -6.882 -0.223 -7.951 1.00 95.31 110 HIS A CA 1
ATOM 864 C C . HIS A 1 110 ? -7.064 0.130 -9.433 1.00 95.31 110 HIS A C 1
ATOM 866 O O . HIS A 1 110 ? -6.205 -0.238 -10.241 1.00 95.31 110 HIS A O 1
ATOM 872 N N . PRO A 1 111 ? -8.107 0.892 -9.824 1.00 94.00 111 PRO A N 1
ATOM 873 C CA . PRO A 1 111 ? -8.281 1.326 -11.211 1.00 94.00 111 PRO A CA 1
ATOM 874 C C . PRO A 1 111 ? -7.059 2.052 -11.788 1.00 94.00 111 PRO A C 1
ATOM 876 O O . PRO A 1 111 ? -6.767 1.904 -12.970 1.00 94.00 111 PRO A O 1
ATOM 879 N N . TYR A 1 112 ? -6.312 2.783 -10.953 1.00 94.06 112 TYR A N 1
ATOM 880 C CA . TYR A 1 112 ? -5.064 3.443 -11.360 1.00 94.06 112 TYR A CA 1
ATOM 881 C C . TYR A 1 112 ? -3.954 2.452 -11.748 1.00 94.06 112 TYR A C 1
ATOM 883 O O . TYR A 1 112 ? -3.191 2.726 -12.668 1.00 94.06 112 TYR A O 1
ATOM 891 N N . LEU A 1 113 ? -3.877 1.292 -11.081 1.00 93.75 113 LEU A N 1
ATOM 892 C CA . LEU A 1 113 ? -2.949 0.215 -11.448 1.00 93.75 113 LEU A CA 1
ATOM 893 C C . LEU A 1 113 ? -3.407 -0.475 -12.739 1.00 93.75 113 LEU A C 1
ATOM 895 O O . LEU A 1 113 ? -2.600 -0.724 -13.625 1.00 93.75 113 LEU A O 1
ATOM 899 N N . HIS A 1 114 ? -4.710 -0.738 -12.878 1.00 93.19 114 HIS A N 1
ATOM 900 C CA . HIS A 1 114 ? -5.257 -1.384 -14.075 1.00 93.19 114 HIS A CA 1
ATOM 901 C C . HIS A 1 114 ? -5.113 -0.517 -15.338 1.00 93.19 114 HIS A C 1
ATOM 903 O O . HIS A 1 114 ? -4.829 -1.027 -16.415 1.00 93.19 114 HIS A O 1
ATOM 909 N N . LYS A 1 115 ? -5.275 0.804 -15.199 1.00 92.06 115 LYS A N 1
ATOM 910 C CA . LYS A 1 115 ? -5.136 1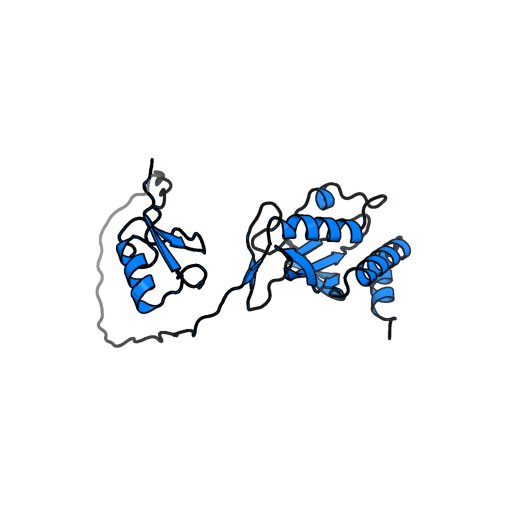.791 -16.283 1.00 92.06 115 LYS A CA 1
ATOM 911 C C . LYS A 1 115 ? -3.752 2.452 -16.306 1.00 92.06 115 LYS A C 1
ATOM 913 O O . LYS A 1 115 ? -3.623 3.585 -16.770 1.00 92.06 115 LYS A O 1
ATOM 918 N N . TRP A 1 116 ? -2.735 1.782 -15.764 1.00 93.44 116 TRP A N 1
ATOM 919 C CA . TRP A 1 116 ? -1.387 2.331 -15.675 1.00 93.44 116 TRP A CA 1
ATOM 920 C C . TRP A 1 116 ? -0.834 2.673 -17.062 1.00 93.44 116 TRP A C 1
ATOM 922 O O . TRP A 1 116 ? -0.787 1.833 -17.960 1.00 93.44 116 TRP A O 1
ATOM 932 N N . ASN A 1 117 ? -0.375 3.911 -17.229 1.00 93.38 117 ASN A N 1
ATOM 933 C CA . ASN A 1 117 ? 0.266 4.381 -18.448 1.00 93.38 117 ASN A CA 1
ATOM 934 C C . ASN A 1 117 ? 1.609 5.010 -18.093 1.00 93.38 117 ASN A C 1
ATOM 936 O O . ASN A 1 117 ? 1.652 6.094 -17.529 1.00 93.38 117 ASN A O 1
ATOM 940 N N . TYR A 1 118 ? 2.714 4.380 -18.481 1.00 89.44 118 TYR A N 1
ATOM 941 C CA . TYR A 1 118 ? 4.064 4.818 -18.107 1.00 89.44 118 TYR A CA 1
ATOM 942 C C . TYR A 1 118 ? 4.437 6.253 -18.521 1.00 89.44 118 TYR A C 1
ATOM 944 O O . TYR A 1 118 ? 5.454 6.768 -18.061 1.00 89.44 118 TYR A O 1
ATOM 952 N N . LYS A 1 119 ? 3.686 6.876 -19.442 1.00 89.94 119 LYS A N 1
ATOM 953 C CA . LYS A 1 119 ? 3.918 8.259 -19.885 1.00 89.94 119 LYS A CA 1
ATOM 954 C C . LYS A 1 119 ? 3.245 9.293 -18.980 1.00 89.94 119 LYS A C 1
ATOM 956 O O . LYS A 1 119 ? 3.699 10.430 -18.948 1.00 89.94 119 LYS A O 1
ATOM 961 N N . SER A 1 120 ? 2.165 8.922 -18.292 1.00 90.19 120 SER A N 1
ATOM 962 C CA . SER A 1 120 ? 1.333 9.843 -17.499 1.00 90.19 120 SER A CA 1
ATOM 963 C C . SER A 1 120 ? 1.143 9.411 -16.043 1.00 90.19 120 SER A C 1
ATOM 965 O O . SER A 1 120 ? 0.840 10.240 -15.190 1.00 90.19 120 SER A O 1
ATOM 967 N N . SER A 1 121 ? 1.297 8.122 -15.752 1.00 93.06 121 SER A N 1
ATOM 968 C CA . SER A 1 121 ? 1.168 7.533 -14.425 1.00 93.06 121 SER A CA 1
ATOM 969 C C . SER A 1 121 ? 2.503 7.534 -13.687 1.00 93.06 121 SER A C 1
ATOM 971 O O . SER A 1 121 ? 3.559 7.361 -14.293 1.00 93.06 121 SER A O 1
ATOM 973 N N . ASN A 1 122 ? 2.448 7.715 -12.371 1.00 94.12 122 ASN A N 1
ATOM 974 C CA . ASN A 1 122 ? 3.613 7.714 -11.491 1.00 94.12 122 ASN A CA 1
ATOM 975 C C . ASN A 1 122 ? 3.252 7.123 -10.117 1.00 94.12 122 ASN A C 1
ATOM 977 O O . ASN A 1 122 ? 2.075 7.007 -9.753 1.00 94.12 122 ASN A O 1
ATOM 981 N N . ILE A 1 123 ? 4.267 6.709 -9.362 1.00 95.06 123 ILE A N 1
ATOM 982 C CA . ILE A 1 123 ? 4.086 6.022 -8.081 1.00 95.06 123 ILE A CA 1
ATOM 983 C C . ILE A 1 123 ? 3.585 6.992 -7.008 1.00 95.06 123 ILE A C 1
ATOM 985 O O . ILE A 1 123 ? 2.816 6.600 -6.132 1.00 95.06 123 ILE A O 1
ATOM 989 N N . ASN A 1 124 ? 3.966 8.267 -7.080 1.00 94.06 124 ASN A N 1
ATOM 990 C CA . ASN A 1 124 ? 3.491 9.266 -6.129 1.00 94.06 124 ASN A CA 1
ATOM 991 C C . ASN A 1 124 ? 1.956 9.407 -6.160 1.00 94.06 124 ASN A C 1
ATOM 993 O O . ASN A 1 124 ? 1.306 9.265 -5.124 1.00 94.06 124 ASN A O 1
ATOM 997 N N . THR A 1 125 ? 1.363 9.596 -7.342 1.00 94.44 125 THR A N 1
ATOM 998 C CA . THR A 1 125 ? -0.094 9.657 -7.525 1.00 94.44 125 THR A CA 1
ATOM 999 C C . THR A 1 125 ? -0.767 8.346 -7.121 1.00 94.44 125 THR A C 1
ATOM 1001 O O . THR A 1 125 ? -1.813 8.378 -6.476 1.00 94.44 125 THR A O 1
ATOM 1004 N N . LEU A 1 126 ? -0.153 7.195 -7.422 1.00 96.62 126 LEU A N 1
ATOM 1005 C CA . LEU A 1 126 ? -0.638 5.900 -6.941 1.00 96.62 126 LEU A CA 1
ATOM 1006 C C . LEU A 1 126 ? -0.751 5.879 -5.408 1.00 96.62 126 LEU A C 1
ATOM 1008 O O . LEU A 1 126 ? -1.808 5.540 -4.889 1.00 96.62 126 LEU A O 1
ATOM 1012 N N . LEU A 1 127 ? 0.297 6.271 -4.678 1.00 97.12 127 LEU A N 1
ATOM 1013 C CA . LEU A 1 127 ? 0.281 6.287 -3.212 1.00 97.12 127 LEU A CA 1
ATOM 1014 C C . LEU A 1 127 ? -0.727 7.293 -2.638 1.00 97.12 127 LEU A C 1
ATOM 1016 O O . LEU A 1 127 ? -1.360 7.000 -1.625 1.00 97.12 127 LEU A O 1
ATOM 1020 N N . GLN A 1 128 ? -0.924 8.445 -3.285 1.00 94.94 128 GLN A N 1
ATOM 1021 C CA . GLN A 1 128 ? -1.971 9.397 -2.897 1.00 94.94 128 GLN A CA 1
ATOM 1022 C C . GLN A 1 128 ? -3.375 8.792 -3.044 1.00 94.94 128 GLN A C 1
ATOM 1024 O O . GLN A 1 128 ? -4.197 8.915 -2.133 1.00 94.94 128 GLN A O 1
ATOM 1029 N N . GLU A 1 129 ? -3.639 8.082 -4.146 1.00 96.06 129 GLU A N 1
ATOM 1030 C CA . GLU A 1 129 ? -4.892 7.344 -4.328 1.00 96.06 129 GLU A CA 1
ATOM 1031 C C . GLU A 1 129 ? -5.068 6.252 -3.267 1.00 96.06 129 GLU A C 1
ATOM 1033 O O . GLU A 1 129 ? -6.160 6.109 -2.715 1.00 96.06 129 GLU A O 1
ATOM 1038 N N . LEU A 1 130 ? -3.994 5.538 -2.903 1.00 96.81 130 LEU A N 1
ATOM 1039 C CA . LEU A 1 130 ? -4.036 4.563 -1.809 1.00 96.81 130 LEU A CA 1
ATOM 1040 C C . LEU A 1 130 ? -4.389 5.217 -0.470 1.00 96.81 130 LEU A C 1
ATOM 1042 O O . LEU A 1 130 ? -5.270 4.728 0.235 1.00 96.81 130 LEU A O 1
ATOM 1046 N N . CYS A 1 131 ? -3.777 6.355 -0.131 1.00 95.56 131 CYS A N 1
ATOM 1047 C CA . CYS A 1 131 ? -4.143 7.115 1.065 1.00 95.56 131 CYS A CA 1
ATOM 1048 C C . CYS A 1 131 ? -5.628 7.506 1.058 1.00 95.56 131 CYS A C 1
ATOM 1050 O O . CYS A 1 131 ? -6.296 7.393 2.090 1.00 95.56 131 CYS A O 1
ATOM 1052 N N . ARG A 1 132 ? -6.167 7.924 -0.096 1.00 94.44 132 ARG A N 1
ATOM 1053 C CA . ARG A 1 132 ? -7.580 8.295 -0.254 1.00 94.44 132 ARG A CA 1
ATOM 1054 C C . ARG A 1 132 ? -8.509 7.103 -0.011 1.00 94.44 132 ARG A C 1
ATOM 1056 O O . ARG A 1 132 ? -9.434 7.220 0.794 1.00 94.44 132 ARG A O 1
ATOM 1063 N N . ILE A 1 133 ? -8.273 5.962 -0.663 1.00 95.69 133 ILE A N 1
ATOM 1064 C CA . ILE A 1 133 ? -9.143 4.782 -0.514 1.00 95.69 133 ILE A CA 1
ATOM 1065 C C . ILE A 1 133 ? -9.010 4.143 0.872 1.00 95.69 133 ILE A C 1
ATOM 1067 O O . ILE A 1 133 ? -10.020 3.749 1.449 1.00 95.69 133 ILE A O 1
ATOM 1071 N N . PHE A 1 134 ? -7.806 4.100 1.451 1.00 95.75 134 PHE A N 1
ATOM 1072 C CA . PHE A 1 134 ? -7.578 3.518 2.776 1.00 95.75 134 PHE A CA 1
ATOM 1073 C C . PHE A 1 134 ? -8.098 4.405 3.906 1.00 95.75 134 PHE A C 1
ATOM 1075 O O . PHE A 1 134 ? -8.450 3.895 4.965 1.00 95.75 134 PHE A O 1
ATOM 1082 N N . THR A 1 135 ? -8.227 5.714 3.674 1.00 92.81 135 THR A N 1
ATOM 1083 C CA . THR A 1 135 ? -8.942 6.609 4.596 1.00 92.81 135 THR A CA 1
ATOM 1084 C C . THR A 1 135 ? -10.433 6.264 4.671 1.00 92.81 135 THR A C 1
ATOM 1086 O O . THR A 1 135 ? -11.020 6.324 5.748 1.00 92.81 135 THR A O 1
ATOM 1089 N N . GLN A 1 136 ? -11.048 5.882 3.546 1.00 91.12 136 GLN A N 1
ATOM 1090 C CA . GLN A 1 136 ? -12.460 5.484 3.502 1.00 91.12 136 GLN A CA 1
ATOM 1091 C C . GLN A 1 136 ? -12.660 4.047 4.001 1.00 91.12 136 GLN A C 1
ATOM 1093 O O . GLN A 1 136 ? -13.603 3.769 4.734 1.00 91.12 136 GLN A O 1
ATOM 1098 N N . ASN A 1 137 ? -11.759 3.142 3.617 1.00 90.31 137 ASN A N 1
ATOM 1099 C CA . ASN A 1 137 ? -11.818 1.718 3.924 1.00 90.31 137 ASN A CA 1
ATOM 1100 C C . ASN A 1 137 ? -10.433 1.219 4.364 1.00 90.31 137 ASN A C 1
ATOM 1102 O O . ASN A 1 137 ? -9.642 0.794 3.518 1.00 90.31 137 ASN A O 1
ATOM 1106 N N . PRO A 1 138 ? -10.119 1.260 5.672 1.00 92.38 138 PRO A N 1
ATOM 1107 C CA . PRO A 1 138 ? -8.814 0.840 6.171 1.00 92.38 138 PRO A CA 1
ATOM 1108 C C . PRO A 1 138 ? -8.526 -0.632 5.833 1.00 92.38 138 PRO A C 1
ATOM 1110 O O . PRO A 1 138 ? -9.371 -1.488 6.114 1.00 92.38 138 PRO A O 1
ATOM 1113 N N . PRO A 1 139 ? -7.350 -0.949 5.256 1.00 93.38 139 PRO A N 1
ATOM 1114 C CA . PRO A 1 139 ? -7.038 -2.292 4.763 1.00 93.38 139 PRO A CA 1
ATOM 1115 C C . PRO A 1 139 ? -6.524 -3.228 5.860 1.00 93.38 139 PRO A C 1
ATOM 1117 O O . PRO A 1 139 ? -6.336 -4.417 5.620 1.00 93.38 139 PRO A O 1
ATOM 1120 N N . VAL A 1 140 ? -6.264 -2.700 7.057 1.00 95.06 140 VAL A N 1
ATOM 1121 C CA . VAL A 1 140 ? -5.821 -3.466 8.221 1.00 95.06 140 VAL A CA 1
ATOM 1122 C C . VAL A 1 140 ? -6.614 -3.069 9.451 1.00 95.06 140 VAL A C 1
ATOM 1124 O O . VAL A 1 140 ? -7.072 -1.932 9.580 1.00 95.06 140 VAL A O 1
ATOM 1127 N N . TYR A 1 141 ? -6.727 -4.007 10.378 1.00 91.81 141 TYR A N 1
ATOM 1128 C CA . TYR A 1 141 ? -7.208 -3.776 11.733 1.00 91.81 141 TYR A CA 1
ATOM 1129 C C . TYR A 1 141 ? -6.201 -4.343 12.730 1.00 91.81 141 TYR A C 1
ATOM 1131 O O . TYR A 1 141 ? -5.385 -5.201 12.390 1.00 91.81 141 TYR A O 1
ATOM 1139 N N . THR A 1 142 ? -6.228 -3.846 13.963 1.00 88.56 142 THR A N 1
ATOM 1140 C CA . THR A 1 142 ? -5.350 -4.343 15.019 1.00 88.56 142 THR A CA 1
ATOM 1141 C C . THR A 1 142 ? -5.903 -5.636 15.607 1.00 88.56 142 THR A C 1
ATOM 1143 O O . THR A 1 142 ? -7.085 -5.740 15.929 1.00 88.56 142 THR A O 1
ATOM 1146 N N . ILE A 1 143 ? -5.030 -6.623 15.784 1.00 87.25 143 ILE A N 1
ATOM 1147 C CA . ILE A 1 143 ? -5.323 -7.848 16.523 1.00 87.25 143 ILE A CA 1
ATOM 1148 C C . ILE A 1 143 ? -4.677 -7.749 17.903 1.00 87.25 143 ILE A C 1
ATOM 1150 O O . ILE A 1 143 ? -3.465 -7.589 18.047 1.00 87.25 143 ILE A O 1
ATOM 1154 N N . SER A 1 144 ? -5.487 -7.825 18.954 1.00 73.81 144 SER A N 1
ATOM 1155 C CA . SER A 1 144 ? -4.975 -7.959 20.315 1.00 73.81 144 SER A CA 1
ATOM 1156 C C . SER A 1 144 ? -4.785 -9.439 20.624 1.00 73.81 144 SER A C 1
ATOM 1158 O O . SER A 1 144 ? -5.765 -10.139 20.879 1.00 73.81 144 SER A O 1
ATOM 1160 N N . ARG A 1 145 ? -3.538 -9.922 20.626 1.00 54.94 145 ARG A N 1
ATOM 1161 C CA . ARG A 1 145 ? -3.225 -11.255 21.159 1.00 54.94 145 ARG A CA 1
ATOM 1162 C C . ARG A 1 145 ? -3.589 -11.259 22.648 1.00 54.94 145 ARG A C 1
ATOM 1164 O O . ARG A 1 145 ? -2.954 -10.564 23.434 1.00 54.94 145 ARG A O 1
ATOM 1171 N N . GLY A 1 146 ? -4.662 -11.957 23.023 1.00 50.81 146 GLY A N 1
ATOM 1172 C CA . GLY A 1 146 ? -4.887 -12.318 24.424 1.00 50.81 146 GLY A CA 1
ATOM 1173 C C . GLY A 1 146 ? -3.806 -13.308 24.883 1.00 50.81 146 GLY A C 1
ATOM 1174 O O . GLY A 1 146 ? -3.144 -13.898 24.024 1.00 50.81 146 GLY A O 1
ATOM 1175 N N . PRO A 1 147 ? -3.603 -13.504 26.197 1.00 41.19 147 PRO A N 1
ATOM 1176 C CA . PRO A 1 147 ? -2.717 -14.550 26.690 1.00 41.19 147 PRO A CA 1
ATOM 1177 C C . PRO A 1 147 ? -3.186 -15.892 26.128 1.00 41.19 147 PRO A C 1
ATOM 1179 O O . PRO A 1 147 ? -4.332 -16.300 26.311 1.00 41.19 147 PRO A O 1
ATOM 1182 N N . SER A 1 148 ? -2.306 -16.547 25.386 1.00 38.72 148 SER A N 1
ATOM 1183 C CA . SER A 1 148 ? -2.492 -17.894 24.874 1.00 38.72 148 SER A CA 1
ATOM 1184 C C . SER A 1 148 ? -2.559 -18.873 26.045 1.00 38.72 148 SER A C 1
ATOM 1186 O O . SER A 1 148 ? -1.521 -19.234 26.591 1.00 38.72 148 SER A O 1
ATOM 1188 N N . ASN A 1 149 ? -3.758 -19.331 26.412 1.00 36.50 149 ASN A N 1
ATOM 1189 C CA . ASN A 1 149 ? -3.887 -20.601 27.122 1.00 36.50 149 ASN A CA 1
ATOM 1190 C C . ASN A 1 149 ? -3.666 -21.718 26.101 1.00 36.50 149 ASN A C 1
ATOM 1192 O O . ASN A 1 149 ? -4.582 -22.159 25.410 1.00 36.50 149 ASN A O 1
ATOM 1196 N N . SER A 1 150 ? -2.414 -22.146 25.985 1.00 41.38 150 SER A N 1
ATOM 1197 C CA . SER A 1 150 ? -2.068 -23.460 25.465 1.00 41.38 150 SER A CA 1
ATOM 1198 C C . SER A 1 150 ? -2.711 -24.515 26.366 1.00 41.38 150 SER A C 1
ATOM 1200 O O . SER A 1 150 ? -2.247 -24.729 27.484 1.00 41.38 150 SER A O 1
ATOM 1202 N N . ILE A 1 151 ? -3.777 -25.164 25.898 1.00 37.47 151 ILE A N 1
ATOM 1203 C CA . ILE A 1 151 ? -4.213 -26.435 26.477 1.00 37.47 151 ILE A CA 1
ATOM 1204 C C . ILE A 1 151 ? -3.370 -27.513 25.809 1.00 37.47 151 ILE A C 1
ATOM 1206 O O . ILE A 1 151 ? -3.570 -27.898 24.658 1.00 37.47 151 ILE A O 1
ATOM 1210 N N . SER A 1 152 ? -2.347 -27.903 26.555 1.00 35.25 152 SER A N 1
ATOM 1211 C CA . SER A 1 152 ? -1.567 -29.111 26.391 1.00 35.25 152 SER A CA 1
ATOM 1212 C C . SER A 1 152 ? -2.466 -30.345 26.457 1.00 35.25 152 SER A C 1
ATOM 1214 O O . SER A 1 152 ? -3.416 -30.427 27.233 1.00 35.25 152 SER A O 1
ATOM 1216 N N . GLN A 1 153 ? -2.103 -31.310 25.619 1.00 43.66 153 GLN A N 1
ATOM 1217 C CA . GLN A 1 153 ? -2.555 -32.692 25.612 1.00 43.66 153 GLN A CA 1
ATOM 1218 C C . GLN A 1 153 ? -2.662 -33.278 27.029 1.00 43.66 153 GLN A C 1
ATOM 1220 O O . GLN A 1 153 ? -1.702 -33.233 27.798 1.00 43.66 153 GLN A O 1
ATOM 1225 N N . GLN A 1 154 ? -3.786 -33.930 27.319 1.00 37.44 154 GLN A N 1
ATOM 1226 C CA . GLN A 1 154 ? -3.838 -35.013 28.295 1.00 37.44 154 GLN A CA 1
ATOM 1227 C C . GLN A 1 154 ? -4.429 -36.248 27.622 1.00 37.44 154 GLN A C 1
ATOM 1229 O O . GLN A 1 154 ? -5.631 -36.366 27.411 1.00 37.44 154 GLN A O 1
ATOM 1234 N N . SER A 1 155 ? -3.529 -37.154 27.254 1.00 42.94 155 SER A N 1
ATOM 1235 C CA . SER A 1 155 ? -3.800 -38.535 26.882 1.00 42.94 155 SER A CA 1
ATOM 1236 C C . SER A 1 155 ? -3.400 -39.444 28.048 1.00 42.94 155 SER A C 1
ATOM 1238 O O . SER A 1 155 ? -2.221 -39.500 28.398 1.00 42.94 155 SER A O 1
ATOM 1240 N N . GLN A 1 156 ? -4.361 -40.171 28.616 1.00 38.28 156 GLN A N 1
ATOM 1241 C CA . GLN A 1 156 ? -4.171 -41.368 29.451 1.00 38.28 156 GLN A CA 1
ATOM 1242 C C . GLN A 1 156 ? -5.335 -42.309 29.086 1.00 38.28 156 GLN A C 1
ATOM 1244 O O . GLN A 1 156 ? -6.482 -41.927 29.279 1.00 38.28 156 GLN A O 1
ATOM 1249 N N . GLY A 1 157 ? -5.130 -43.363 28.285 1.00 27.97 157 GLY A N 1
ATOM 1250 C CA . GLY A 1 157 ? -4.762 -44.742 28.682 1.00 27.97 157 GLY A CA 1
ATOM 1251 C C . GLY A 1 157 ? -6.010 -45.641 28.485 1.00 27.97 157 GLY A C 1
ATOM 1252 O O . GLY A 1 157 ? -7.106 -45.160 28.719 1.00 27.97 157 GLY A O 1
ATOM 1253 N N . ASN A 1 158 ? -6.023 -46.900 28.039 1.00 35.09 158 ASN A N 1
ATOM 1254 C CA . ASN A 1 158 ? -5.026 -47.914 27.707 1.00 35.09 158 ASN A CA 1
ATOM 1255 C C . ASN A 1 158 ? -5.702 -49.002 26.810 1.00 35.09 158 ASN A C 1
ATOM 1257 O O . ASN A 1 158 ? -6.924 -49.062 26.716 1.00 35.09 158 ASN A O 1
ATOM 1261 N N . SER A 1 159 ? -4.870 -49.833 26.182 1.00 34.84 159 SER A N 1
ATOM 1262 C CA . SER A 1 159 ? -5.025 -50.956 25.224 1.00 34.84 159 SER A CA 1
ATOM 1263 C C . SER A 1 159 ? -6.173 -51.988 25.339 1.00 34.84 159 SER A C 1
ATOM 1265 O O . SER A 1 159 ? -6.581 -52.324 26.441 1.00 34.84 159 SER A O 1
ATOM 1267 N N . HIS A 1 160 ? -6.579 -52.607 24.207 1.00 36.38 160 HIS A N 1
ATOM 1268 C CA . HIS A 1 160 ? -6.382 -54.045 23.870 1.00 36.38 160 HIS A CA 1
ATOM 1269 C C . HIS A 1 160 ? -6.976 -54.449 22.489 1.00 36.38 160 HIS A C 1
ATOM 1271 O O . HIS A 1 160 ? -7.711 -53.692 21.868 1.00 36.38 160 HIS A O 1
ATOM 1277 N N . GLN A 1 161 ? -6.532 -55.609 21.995 1.00 36.72 161 GLN A N 1
ATOM 1278 C CA . GLN A 1 161 ? -6.363 -56.060 20.604 1.00 36.72 161 GLN A CA 1
ATOM 1279 C C . GLN A 1 161 ? -7.545 -56.827 19.962 1.00 36.72 161 GLN A C 1
ATOM 1281 O O . GLN A 1 161 ? -8.412 -57.338 20.658 1.00 36.72 161 GLN A O 1
ATOM 1286 N N . ASP A 1 162 ? -7.441 -56.954 18.628 1.00 34.34 162 ASP A N 1
ATOM 1287 C CA . ASP A 1 162 ? -7.890 -58.030 17.719 1.00 34.34 162 ASP A CA 1
ATOM 1288 C C . ASP A 1 162 ? -9.380 -58.405 17.594 1.00 34.34 162 ASP A C 1
ATOM 1290 O O . ASP A 1 162 ? -9.986 -58.965 18.499 1.00 34.34 162 ASP A O 1
ATOM 1294 N N . ALA A 1 163 ? -9.930 -58.235 16.379 1.00 32.44 163 ALA A N 1
ATOM 1295 C CA . ALA A 1 163 ? -10.374 -59.346 15.514 1.00 32.44 163 ALA A CA 1
ATOM 1296 C C . ALA A 1 163 ? -11.202 -58.849 14.306 1.00 32.44 163 ALA A C 1
ATOM 1298 O O . ALA A 1 163 ? -12.212 -58.163 14.437 1.00 32.44 163 ALA A O 1
ATOM 1299 N N . ARG A 1 164 ? -10.789 -59.266 13.105 1.00 40.22 164 ARG A N 1
ATOM 1300 C CA . ARG A 1 164 ? -11.627 -59.395 11.893 1.00 40.22 164 ARG A CA 1
ATOM 1301 C C . ARG A 1 164 ? -12.476 -60.681 12.030 1.00 40.22 164 ARG A C 1
ATOM 1303 O O . ARG A 1 164 ? -11.981 -61.607 12.671 1.00 40.22 164 ARG A O 1
ATOM 1310 N N . PRO A 1 165 ? -13.671 -60.811 11.407 1.00 44.84 165 PRO A N 1
ATOM 1311 C CA . PRO A 1 165 ? -13.720 -61.118 9.970 1.00 44.84 165 PRO A CA 1
ATOM 1312 C C . PRO A 1 165 ? -14.928 -60.587 9.162 1.00 44.84 165 PRO A C 1
ATOM 1314 O O . PRO A 1 165 ? -16.007 -60.329 9.674 1.00 44.84 165 PRO A O 1
ATOM 1317 N N . SER A 1 166 ? -14.665 -60.495 7.853 1.00 39.59 166 SER A N 1
ATOM 1318 C CA . SER A 1 166 ? -15.507 -60.780 6.679 1.00 39.59 166 SER A CA 1
ATOM 1319 C C . SER A 1 166 ? -16.981 -60.368 6.606 1.00 39.59 166 SER A C 1
ATOM 1321 O O . SER A 1 166 ? -17.829 -60.905 7.307 1.00 39.59 166 SER A O 1
ATOM 1323 N N . GLY A 1 167 ? -17.294 -59.667 5.509 1.00 29.97 167 GLY A N 1
ATOM 1324 C CA . GLY A 1 167 ? -18.402 -60.075 4.641 1.00 29.97 167 GLY A CA 1
ATOM 1325 C C . GLY A 1 167 ? -19.187 -58.932 4.004 1.00 29.97 167 GLY A C 1
ATOM 1326 O O . GLY A 1 167 ? -19.990 -58.327 4.694 1.00 29.97 167 GLY A O 1
ATOM 1327 N N . SER A 1 168 ? -19.034 -58.784 2.675 1.00 36.62 168 SER A N 1
ATOM 1328 C CA . SER A 1 168 ? -20.041 -58.263 1.722 1.00 36.62 168 SER A CA 1
ATOM 1329 C C . SER A 1 168 ? -20.510 -56.802 1.882 1.00 36.62 168 SER A C 1
ATOM 1331 O O . SER A 1 168 ? -20.592 -56.276 2.973 1.00 36.62 168 SER A O 1
ATOM 1333 N N . LEU A 1 169 ? -20.898 -56.032 0.868 1.00 34.31 169 LEU A N 1
ATOM 1334 C CA . LEU A 1 169 ? -21.011 -56.156 -0.582 1.00 34.31 169 LEU A CA 1
ATOM 1335 C C . LEU A 1 169 ? -21.251 -54.707 -1.079 1.00 34.31 169 LEU A C 1
ATOM 1337 O O . LEU A 1 169 ? -22.060 -53.997 -0.499 1.00 34.31 169 LEU A O 1
ATOM 1341 N N . CYS A 1 170 ? -20.507 -54.314 -2.114 1.00 37.00 170 CYS A N 1
ATOM 1342 C CA . CYS A 1 170 ? -20.826 -53.434 -3.252 1.00 37.00 170 CYS A CA 1
ATOM 1343 C C . CYS A 1 170 ? -21.668 -52.121 -3.150 1.00 37.00 170 CYS A C 1
ATOM 1345 O O . CYS A 1 170 ? -22.721 -52.074 -2.529 1.00 37.00 170 CYS A O 1
ATOM 1347 N N . GLN A 1 171 ? -21.254 -51.173 -4.020 1.00 33.72 171 GLN A N 1
ATOM 1348 C CA . GLN A 1 171 ? -22.013 -50.153 -4.795 1.00 33.72 171 GLN A CA 1
ATOM 1349 C C . GLN A 1 171 ? -21.796 -48.659 -4.442 1.00 33.72 171 GLN A C 1
ATOM 1351 O O . GLN A 1 171 ? -22.304 -48.149 -3.450 1.00 33.72 171 GLN A O 1
ATOM 1356 N N . ASP A 1 172 ? -21.094 -47.952 -5.342 1.00 35.31 172 ASP A N 1
ATOM 1357 C CA . ASP A 1 172 ? -21.260 -46.516 -5.657 1.00 35.31 172 ASP A CA 1
ATOM 1358 C C . ASP A 1 172 ? -22.574 -46.285 -6.453 1.00 35.31 172 ASP A C 1
ATOM 1360 O O . ASP A 1 172 ? -23.085 -47.248 -7.034 1.00 35.31 172 ASP A O 1
ATOM 1364 N N . PRO A 1 173 ? -22.994 -45.038 -6.770 1.00 61.66 173 PRO A N 1
ATOM 1365 C CA . PRO A 1 173 ? -23.218 -43.814 -5.980 1.00 61.66 173 PRO A CA 1
ATOM 1366 C C . PRO A 1 173 ? -24.711 -43.357 -6.141 1.00 61.66 173 PRO A C 1
ATOM 1368 O O . PRO A 1 173 ? -25.509 -44.111 -6.700 1.00 61.66 173 PRO A O 1
ATOM 1371 N N . PRO A 1 174 ? -25.162 -42.156 -5.699 1.00 44.59 174 PRO A N 1
ATOM 1372 C CA . PRO A 1 174 ? -25.044 -40.980 -6.573 1.00 44.59 174 PRO A CA 1
ATOM 1373 C C . PRO A 1 174 ? -24.872 -39.628 -5.848 1.00 44.59 174 PRO A C 1
ATOM 1375 O O . PRO A 1 174 ? -25.161 -39.448 -4.668 1.00 44.59 174 PRO A O 1
ATOM 1378 N N . ALA A 1 175 ? -24.426 -38.647 -6.629 1.00 48.09 175 ALA A N 1
ATOM 1379 C CA . ALA A 1 175 ? -24.398 -37.231 -6.297 1.00 48.09 175 ALA A CA 1
ATOM 1380 C C . ALA A 1 175 ? -25.781 -36.691 -5.897 1.00 48.09 175 ALA A C 1
ATOM 1382 O O . ALA A 1 175 ? -26.742 -36.883 -6.638 1.00 48.09 175 ALA A O 1
ATOM 1383 N N . GLN A 1 176 ? -25.849 -35.922 -4.806 1.00 42.38 176 GLN A N 1
ATOM 1384 C CA . GLN A 1 176 ? -26.916 -34.952 -4.542 1.00 42.38 176 GLN A CA 1
ATOM 1385 C C . GLN A 1 176 ? -26.378 -33.805 -3.678 1.00 42.38 176 GLN A C 1
ATOM 1387 O O . GLN A 1 176 ? -25.774 -34.016 -2.629 1.00 42.38 176 GLN A O 1
ATOM 1392 N N . GLY A 1 177 ? -26.562 -32.581 -4.180 1.00 45.25 177 GLY A N 1
ATOM 1393 C CA . GLY A 1 177 ? -26.062 -31.350 -3.587 1.00 45.25 177 GLY A CA 1
ATOM 1394 C C . GLY A 1 177 ? -26.648 -31.073 -2.207 1.00 45.25 177 GLY A C 1
ATOM 1395 O O . GLY A 1 177 ? -27.866 -31.059 -2.016 1.00 45.25 177 GLY A O 1
ATOM 1396 N N . SER A 1 178 ? -25.766 -30.789 -1.254 1.00 43.53 178 SER A N 1
ATOM 1397 C CA . SER A 1 178 ? -26.134 -30.205 0.027 1.00 43.53 178 SER A CA 1
ATOM 1398 C C . SER A 1 178 ? -26.204 -28.688 -0.116 1.00 43.53 178 SER A C 1
ATOM 1400 O O . SER A 1 178 ? -25.233 -28.020 -0.469 1.00 43.53 178 SER A O 1
ATOM 1402 N N . LYS A 1 179 ? -27.410 -28.193 0.141 1.00 38.06 179 LYS A N 1
ATOM 1403 C CA . LYS A 1 179 ? -27.830 -26.802 0.283 1.00 38.06 179 LYS A CA 1
ATOM 1404 C C . LYS A 1 179 ? -26.762 -25.964 0.995 1.00 38.06 179 LYS A C 1
ATOM 1406 O O . LYS A 1 179 ? -26.222 -26.386 2.010 1.00 38.06 179 LYS A O 1
ATOM 1411 N N . SER A 1 180 ? -26.489 -24.777 0.461 1.00 41.56 180 SER A N 1
ATOM 1412 C CA . SER A 1 180 ? -25.733 -23.733 1.145 1.00 41.56 180 SER A CA 1
ATOM 1413 C C . SER A 1 180 ? -26.409 -23.425 2.480 1.00 41.56 180 SER A C 1
ATOM 1415 O O . SER A 1 180 ? -27.521 -22.896 2.494 1.00 41.56 180 SER A O 1
ATOM 1417 N N . ASP A 1 181 ? -25.751 -23.803 3.575 1.00 47.16 181 ASP A N 1
ATOM 1418 C CA . ASP A 1 181 ? -26.112 -23.425 4.936 1.00 47.16 181 ASP A CA 1
ATOM 1419 C C . ASP A 1 181 ? -26.140 -21.898 5.027 1.00 47.16 181 ASP A C 1
ATOM 1421 O O . ASP A 1 181 ? -25.102 -21.231 5.066 1.00 47.16 181 ASP A O 1
ATOM 1425 N N . GLU A 1 182 ? -27.345 -21.337 5.054 1.00 55.62 182 GLU A N 1
ATOM 1426 C CA . GLU A 1 182 ? -27.583 -19.986 5.538 1.00 55.62 182 GLU A CA 1
ATOM 1427 C C . GLU A 1 182 ? -27.242 -19.995 7.033 1.00 55.62 182 GLU A C 1
ATOM 1429 O O . GLU A 1 182 ? -28.069 -20.313 7.888 1.00 55.62 182 GLU A O 1
ATOM 1434 N N . SER A 1 183 ? -25.961 -19.771 7.334 1.00 58.69 183 SER A N 1
ATOM 1435 C CA . SER A 1 183 ? -25.418 -19.808 8.689 1.00 58.69 183 SER A CA 1
ATOM 1436 C C . SER A 1 183 ? -26.117 -18.742 9.530 1.00 58.69 183 SER A C 1
ATOM 1438 O O . SER A 1 183 ? -25.806 -17.552 9.431 1.00 58.69 183 SER A O 1
ATOM 1440 N N . LYS A 1 184 ? -27.097 -19.168 10.333 1.00 59.34 184 LYS A N 1
ATOM 1441 C CA . LYS A 1 184 ? -27.816 -18.314 11.282 1.00 59.34 184 LYS A CA 1
ATOM 1442 C C . LYS A 1 184 ? -26.798 -17.554 12.130 1.00 59.34 184 LYS A C 1
ATOM 1444 O O . LYS A 1 184 ? -25.847 -18.136 12.649 1.00 59.34 184 LYS A O 1
ATOM 1449 N N . LYS A 1 185 ? -26.955 -16.234 12.240 1.00 77.50 185 LYS A N 1
ATOM 1450 C CA . LYS A 1 185 ? -26.075 -15.415 13.081 1.00 77.50 185 LYS A CA 1
ATOM 1451 C C . LYS A 1 185 ? -26.426 -15.720 14.534 1.00 77.50 185 LYS A C 1
ATOM 1453 O O . LYS A 1 185 ? -27.513 -15.375 14.978 1.00 77.50 185 LYS A O 1
ATOM 1458 N N . GLU A 1 186 ? -25.520 -16.352 15.271 1.00 91.75 186 GLU A N 1
ATOM 1459 C CA . GLU A 1 186 ? -25.716 -16.721 16.679 1.00 91.75 186 GLU A CA 1
ATOM 1460 C C . GLU A 1 186 ? -24.903 -15.825 17.629 1.00 91.75 186 GLU A C 1
ATOM 1462 O O . GLU A 1 186 ? -23.902 -15.210 17.257 1.00 91.75 186 GLU A O 1
ATOM 1467 N N . CYS A 1 187 ? -25.348 -15.719 18.883 1.00 92.44 187 CYS A N 1
ATOM 1468 C CA . CYS A 1 187 ? -24.659 -14.983 19.940 1.00 92.44 187 CYS A CA 1
ATOM 1469 C C . CYS A 1 187 ? -23.270 -15.578 20.193 1.00 92.44 187 CYS A C 1
ATOM 1471 O O . CYS A 1 187 ? -23.155 -16.734 20.594 1.00 92.44 187 CYS A O 1
ATOM 1473 N N . ILE A 1 188 ? -22.224 -14.757 20.092 1.00 91.44 188 ILE A N 1
ATOM 1474 C CA . ILE A 1 188 ? -20.824 -15.201 20.233 1.00 91.44 188 ILE A CA 1
ATOM 1475 C C . ILE A 1 188 ? -20.450 -15.697 21.639 1.00 91.44 188 ILE A C 1
ATOM 1477 O O . ILE A 1 188 ? -19.373 -16.254 21.822 1.00 91.44 188 ILE A O 1
ATOM 1481 N N . ILE A 1 189 ? -21.301 -15.450 22.640 1.00 90.00 189 ILE A N 1
ATOM 1482 C CA . ILE A 1 189 ? -21.046 -15.829 24.035 1.00 90.00 189 ILE A CA 1
ATOM 1483 C C . ILE A 1 189 ? -21.732 -17.143 24.396 1.00 90.00 189 ILE A C 1
ATOM 1485 O O . ILE A 1 189 ? -21.096 -18.013 24.976 1.00 90.00 189 ILE A O 1
ATOM 1489 N N . CYS A 1 190 ? -23.025 -17.288 24.089 1.00 91.56 190 CYS A N 1
ATOM 1490 C CA . CYS A 1 190 ? -23.777 -18.490 24.463 1.00 91.56 190 CYS A CA 1
ATOM 1491 C C . CYS A 1 190 ? -23.990 -19.474 23.315 1.00 91.56 190 CYS A C 1
ATOM 1493 O O . CYS A 1 190 ? -24.413 -20.592 23.586 1.00 91.56 190 CYS A O 1
ATOM 1495 N N . MET A 1 191 ? -23.783 -19.057 22.061 1.00 87.62 191 MET A N 1
ATOM 1496 C CA . MET A 1 191 ? -24.010 -19.879 20.862 1.00 87.62 191 MET A CA 1
ATOM 1497 C C . MET A 1 191 ? -25.391 -20.563 20.844 1.00 87.62 191 MET A C 1
ATOM 1499 O O . MET A 1 191 ? -25.548 -21.652 20.321 1.00 87.62 191 MET A O 1
ATOM 1503 N N . SER A 1 192 ? -26.386 -19.962 21.508 1.00 88.88 192 SER A N 1
ATOM 1504 C CA . SER A 1 192 ? -27.706 -20.581 21.730 1.00 88.88 192 SER A CA 1
ATOM 1505 C C . SER A 1 192 ? -28.869 -19.719 21.246 1.00 88.88 192 SER A C 1
ATOM 1507 O O . SER A 1 192 ? -29.985 -20.200 21.092 1.00 88.88 192 SER A O 1
ATOM 1509 N N . LYS A 1 193 ? -28.657 -18.407 21.125 1.00 90.06 193 LYS A N 1
ATOM 1510 C CA . LYS A 1 193 ? -29.691 -17.417 20.798 1.00 90.06 193 LYS A CA 1
ATOM 1511 C C . LYS A 1 193 ? -29.148 -16.471 19.746 1.00 90.06 193 LYS A C 1
ATOM 1513 O O . LYS A 1 193 ? -27.949 -16.196 19.749 1.00 90.06 193 LYS A O 1
ATOM 1518 N N . GLU A 1 194 ? -30.025 -15.914 18.929 1.00 91.69 194 GLU A N 1
ATOM 1519 C CA . GLU A 1 194 ? -29.645 -14.921 17.929 1.00 91.69 194 GLU A CA 1
ATOM 1520 C C . GLU A 1 194 ? -29.235 -13.585 18.585 1.00 91.69 194 GLU A C 1
ATOM 1522 O O . GLU A 1 194 ? -29.740 -13.221 19.661 1.00 91.69 194 GLU A O 1
ATOM 1527 N N . PRO A 1 195 ? -28.280 -12.847 17.990 1.00 93.75 195 PRO A N 1
ATOM 1528 C CA . PRO A 1 195 ? -27.919 -11.510 18.419 1.00 93.75 195 PRO A CA 1
ATOM 1529 C C . PRO A 1 195 ? -29.082 -10.535 18.255 1.00 93.75 195 PRO A C 1
ATOM 1531 O O . PRO A 1 195 ? -29.462 -10.185 17.147 1.00 93.75 195 PRO A O 1
ATOM 1534 N N . ASN A 1 196 ? -29.595 -10.026 19.370 1.00 93.94 196 ASN A N 1
ATOM 1535 C CA . ASN A 1 196 ? -30.675 -9.039 19.389 1.00 93.94 196 ASN A CA 1
ATOM 1536 C C . ASN A 1 196 ? -30.352 -7.832 20.282 1.00 93.94 196 ASN A C 1
ATOM 1538 O O . ASN A 1 196 ? -31.248 -7.157 20.785 1.00 93.94 196 ASN A O 1
ATOM 1542 N N . SER A 1 197 ? -29.066 -7.568 20.526 1.00 93.56 197 SER A N 1
ATOM 1543 C CA . SER A 1 197 ? -28.626 -6.442 21.350 1.00 93.56 197 SER A CA 1
ATOM 1544 C C . SER A 1 197 ? -27.429 -5.703 20.763 1.00 93.56 197 SER A C 1
ATOM 1546 O O . SER A 1 197 ? -26.454 -6.317 20.325 1.00 93.56 197 SER A O 1
ATOM 1548 N N . VAL A 1 198 ? -27.501 -4.373 20.785 1.00 94.56 198 VAL A N 1
ATOM 1549 C CA . VAL A 1 198 ? -26.429 -3.468 20.370 1.00 94.56 198 VAL A CA 1
ATOM 1550 C C . VAL A 1 198 ? -25.775 -2.831 21.594 1.00 94.56 198 VAL A C 1
ATOM 1552 O O . VAL A 1 198 ? -26.452 -2.423 22.541 1.00 94.56 198 VAL A O 1
ATOM 1555 N N . LEU A 1 199 ? -24.444 -2.755 21.578 1.00 94.62 199 LEU A N 1
ATOM 1556 C CA . LEU A 1 199 ? -23.648 -2.177 22.660 1.00 94.62 199 LEU A CA 1
ATOM 1557 C C . LEU A 1 199 ? -23.294 -0.718 22.347 1.00 94.62 199 LEU A C 1
ATOM 1559 O O . LEU A 1 199 ? -22.674 -0.437 21.325 1.00 94.62 199 LEU A O 1
ATOM 1563 N N . ILE A 1 200 ? -23.654 0.216 23.222 1.00 89.94 200 ILE A N 1
ATOM 1564 C CA . ILE A 1 200 ? -23.388 1.653 23.064 1.00 89.94 200 ILE A CA 1
ATOM 1565 C C . ILE A 1 200 ? -22.125 2.025 23.853 1.00 89.94 200 ILE A C 1
ATOM 1567 O O . ILE A 1 200 ? -22.000 1.583 24.997 1.00 89.94 200 ILE A O 1
ATOM 1571 N N . PRO A 1 201 ? -21.199 2.825 23.281 1.00 87.81 201 PRO A N 1
ATOM 1572 C CA . PRO A 1 201 ? -21.296 3.557 22.007 1.00 87.81 201 PRO A CA 1
ATOM 1573 C C . PRO A 1 201 ? -20.721 2.826 20.780 1.00 87.81 201 PRO A C 1
ATOM 1575 O O . PRO A 1 201 ? -20.698 3.392 19.690 1.00 87.81 201 PRO A O 1
ATOM 1578 N N . CYS A 1 202 ? -20.221 1.595 20.919 1.00 91.88 202 CYS A N 1
ATOM 1579 C CA . CYS A 1 202 ? -19.462 0.949 19.843 1.00 91.88 202 CYS A CA 1
ATOM 1580 C C . CYS A 1 202 ? -20.304 0.377 18.691 1.00 91.88 202 CYS A C 1
ATOM 1582 O O . CYS A 1 202 ? -19.747 0.082 17.637 1.00 91.88 202 CYS A O 1
ATOM 1584 N N . GLY A 1 203 ? -21.611 0.200 18.876 1.00 89.31 203 GLY A N 1
ATOM 1585 C CA . GLY A 1 203 ? -22.552 -0.233 17.843 1.00 89.31 203 GLY A CA 1
ATOM 1586 C C . GLY A 1 203 ? -22.476 -1.715 17.457 1.00 89.31 203 GLY A C 1
ATOM 1587 O O . GLY A 1 203 ? -23.128 -2.118 16.499 1.00 89.31 203 GLY A O 1
ATOM 1588 N N . HIS A 1 204 ? -21.701 -2.547 18.159 1.00 93.06 204 HIS A N 1
ATOM 1589 C CA . HIS A 1 204 ? -21.564 -3.960 17.794 1.00 93.06 204 HIS A CA 1
ATOM 1590 C C . HIS A 1 204 ? -22.814 -4.769 18.169 1.00 93.06 204 HIS A C 1
ATOM 1592 O O . HIS A 1 204 ? -23.227 -4.771 19.331 1.00 93.06 204 HIS A O 1
ATOM 1598 N N . LEU A 1 205 ? -23.367 -5.484 17.183 1.00 89.31 205 LEU A N 1
ATOM 1599 C CA . LEU A 1 205 ? -24.507 -6.399 17.288 1.00 89.31 205 LEU A CA 1
ATOM 1600 C C . LEU A 1 205 ? -24.002 -7.837 17.099 1.00 89.31 205 LEU A C 1
ATOM 1602 O O . LEU A 1 205 ? -23.801 -8.297 15.979 1.00 89.31 205 LEU A O 1
ATOM 1606 N N . GLY A 1 206 ? -23.724 -8.519 18.210 1.00 89.94 206 GLY A N 1
ATOM 1607 C CA . GLY A 1 206 ? -23.191 -9.892 18.208 1.00 89.94 206 GLY A CA 1
ATOM 1608 C C . GLY A 1 206 ? -23.587 -10.718 19.430 1.00 89.94 206 GLY A C 1
ATOM 1609 O O . GLY A 1 206 ? -23.126 -11.844 19.596 1.00 89.94 206 GLY A O 1
ATOM 1610 N N . LEU A 1 207 ? -24.428 -10.160 20.305 1.00 92.94 207 LEU A N 1
ATOM 1611 C CA . LEU A 1 207 ? -24.857 -10.794 21.543 1.00 92.94 207 LEU A CA 1
ATOM 1612 C C . LEU A 1 207 ? -26.374 -10.831 21.650 1.00 92.94 207 LEU A C 1
ATOM 1614 O O . LEU A 1 207 ? -27.064 -9.897 21.233 1.00 92.94 207 LEU A O 1
ATOM 1618 N N . CYS A 1 208 ? -26.886 -11.882 22.283 1.00 95.62 208 CYS A N 1
ATOM 1619 C CA . CYS A 1 208 ? -28.249 -11.877 22.789 1.00 95.62 208 CYS A CA 1
ATOM 1620 C C . CYS A 1 208 ? -28.352 -10.979 24.034 1.00 95.62 208 CYS A C 1
ATOM 1622 O O . CYS A 1 208 ? -27.375 -10.776 24.764 1.00 95.62 208 CYS A O 1
ATOM 1624 N N . MET A 1 209 ? -29.559 -10.490 24.312 1.00 94.25 209 MET A N 1
ATOM 1625 C CA . MET A 1 209 ? -29.844 -9.566 25.413 1.00 94.25 209 MET A CA 1
ATOM 1626 C C . MET A 1 209 ? -29.330 -10.048 26.779 1.00 94.25 209 MET A C 1
ATOM 1628 O O . MET A 1 209 ? -28.814 -9.256 27.568 1.00 94.25 209 MET A O 1
ATOM 1632 N N . ALA A 1 210 ? -29.443 -11.349 27.062 1.00 94.25 210 ALA A N 1
ATOM 1633 C CA . ALA A 1 210 ? -28.994 -11.923 28.330 1.00 94.25 210 ALA A CA 1
ATOM 1634 C C . ALA A 1 210 ? -27.469 -11.808 28.496 1.00 94.25 210 ALA A C 1
ATOM 1636 O O . ALA A 1 210 ? -26.996 -11.299 29.512 1.00 94.25 210 ALA A O 1
ATOM 1637 N N . CYS A 1 211 ? -26.704 -12.205 27.474 1.00 95.88 211 CYS A N 1
ATOM 1638 C CA . CYS A 1 211 ? -25.243 -12.132 27.501 1.00 95.88 211 CYS A CA 1
ATOM 1639 C C . CYS A 1 211 ? -24.740 -10.683 27.518 1.00 95.88 211 CYS A C 1
ATOM 1641 O O . CYS A 1 211 ? -23.792 -10.372 28.235 1.00 95.88 211 CYS A O 1
ATOM 1643 N N . ALA A 1 212 ? -25.389 -9.780 26.778 1.00 94.94 212 ALA A N 1
ATOM 1644 C CA . ALA A 1 212 ? -25.007 -8.371 26.761 1.00 94.94 212 ALA A CA 1
ATOM 1645 C C . ALA A 1 212 ? -25.187 -7.692 28.130 1.00 94.94 212 ALA A C 1
ATOM 1647 O O . ALA A 1 212 ? -24.287 -6.982 28.580 1.00 94.94 212 ALA A O 1
ATOM 1648 N N . ARG A 1 213 ? -26.295 -7.961 28.836 1.00 94.81 213 ARG A N 1
ATOM 1649 C CA . ARG A 1 213 ? -26.520 -7.440 30.199 1.00 94.81 213 ARG A CA 1
ATOM 1650 C C . ARG A 1 213 ? -25.539 -8.010 31.221 1.00 94.81 213 ARG A C 1
ATOM 1652 O O . ARG A 1 213 ? -25.149 -7.299 32.143 1.00 94.81 213 ARG A O 1
ATOM 1659 N N . GLU A 1 214 ? -25.143 -9.272 31.070 1.00 94.88 214 GLU A N 1
ATOM 1660 C CA . GLU A 1 214 ? -24.148 -9.895 31.949 1.00 94.88 214 GLU A CA 1
ATOM 1661 C C . GLU A 1 214 ? -22.774 -9.232 31.787 1.00 94.88 214 GLU A C 1
ATOM 1663 O O . GLU A 1 214 ? -22.128 -8.852 32.763 1.00 94.88 214 GLU A O 1
ATOM 1668 N N . ILE A 1 215 ? -22.362 -8.992 30.542 1.00 92.38 215 ILE A N 1
ATOM 1669 C CA . ILE A 1 215 ? -21.094 -8.323 30.247 1.00 92.38 215 ILE A CA 1
ATOM 1670 C C . ILE A 1 215 ? -21.111 -6.868 30.715 1.00 92.38 215 ILE A C 1
ATOM 1672 O O . ILE A 1 215 ? -20.114 -6.415 31.275 1.00 92.38 215 ILE A O 1
ATOM 1676 N N . GLN A 1 216 ? -22.225 -6.148 30.553 1.00 92.25 216 GLN A N 1
ATOM 1677 C CA . GLN A 1 216 ? -22.366 -4.780 31.061 1.00 92.25 216 GLN A CA 1
ATOM 1678 C C . GLN A 1 216 ? -22.242 -4.710 32.595 1.00 92.25 216 GLN A C 1
ATOM 1680 O O . GLN A 1 216 ? -21.727 -3.724 33.117 1.00 92.25 216 GLN A O 1
ATOM 1685 N N . ARG A 1 217 ? -22.674 -5.745 33.331 1.00 92.31 217 ARG A N 1
ATOM 1686 C CA . ARG A 1 217 ? -22.528 -5.800 34.796 1.00 92.31 217 ARG A CA 1
ATOM 1687 C C . ARG A 1 217 ? -21.104 -6.140 35.237 1.00 92.31 217 ARG A C 1
ATOM 1689 O O . ARG A 1 217 ? -20.599 -5.494 36.150 1.00 92.31 217 ARG A O 1
ATOM 1696 N N . ASN A 1 218 ? -20.455 -7.097 34.573 1.00 91.19 218 ASN A N 1
ATOM 1697 C CA . ASN A 1 218 ? -19.183 -7.648 35.048 1.00 91.19 218 ASN A CA 1
ATOM 1698 C C . ASN A 1 218 ? -17.963 -6.972 34.413 1.00 91.19 218 ASN A C 1
ATOM 1700 O O . ASN A 1 218 ? -17.133 -6.389 35.103 1.00 91.19 218 ASN A O 1
ATOM 1704 N N . SER A 1 219 ? -17.839 -7.059 33.087 1.00 87.69 219 SER A N 1
ATOM 1705 C CA . SER A 1 219 ? -16.626 -6.652 32.367 1.00 87.69 219 SER A CA 1
ATOM 1706 C C . SER A 1 219 ? -16.702 -5.221 31.834 1.00 87.69 219 SER A C 1
ATOM 1708 O O . SER A 1 219 ? -15.663 -4.594 31.634 1.00 87.69 219 SER A O 1
ATOM 1710 N N . LYS A 1 220 ? -17.915 -4.704 31.586 1.00 90.94 220 LYS A N 1
ATOM 1711 C CA . LYS A 1 220 ? -18.185 -3.404 30.948 1.00 90.94 220 LYS A CA 1
ATOM 1712 C C . LYS A 1 220 ? -17.433 -3.187 29.633 1.00 90.94 220 LYS A C 1
ATOM 1714 O O . LYS A 1 220 ? -17.309 -2.052 29.200 1.00 90.94 220 LYS A O 1
ATOM 1719 N N . GLN A 1 221 ? -16.941 -4.237 28.977 1.00 92.88 221 GLN A N 1
ATOM 1720 C CA . GLN A 1 221 ? -16.198 -4.142 27.722 1.00 92.88 221 GLN A CA 1
ATOM 1721 C C . GLN A 1 221 ? -16.867 -4.984 26.644 1.00 92.88 221 GLN A C 1
ATOM 1723 O O . GLN A 1 221 ? -17.224 -6.140 26.860 1.00 92.88 221 GLN A O 1
ATOM 1728 N N . CYS A 1 222 ? -17.022 -4.406 25.457 1.00 91.12 222 CYS A N 1
ATOM 1729 C CA . CYS A 1 222 ? -17.568 -5.095 24.299 1.00 91.12 222 CYS A CA 1
ATOM 1730 C C . CYS A 1 222 ? -16.671 -6.287 23.912 1.00 91.12 222 CYS A C 1
ATOM 1732 O O . CYS A 1 222 ? -15.494 -6.077 23.631 1.00 91.12 222 CYS A O 1
ATOM 1734 N N . PRO A 1 223 ? -17.190 -7.521 23.790 1.00 89.88 223 PRO A N 1
ATOM 1735 C CA . PRO A 1 223 ? -16.363 -8.666 23.391 1.00 89.88 223 PRO A CA 1
ATOM 1736 C C . PRO A 1 223 ? -15.830 -8.574 21.957 1.00 89.88 223 PRO A C 1
ATOM 1738 O O . PRO A 1 223 ? -14.868 -9.253 21.617 1.00 89.88 223 PRO A O 1
ATOM 1741 N N . VAL A 1 224 ? -16.445 -7.730 21.119 1.00 88.19 224 VAL A N 1
ATOM 1742 C CA . VAL A 1 224 ? -16.072 -7.561 19.708 1.00 88.19 224 VAL A CA 1
ATOM 1743 C C . VAL A 1 224 ? -14.950 -6.535 19.534 1.00 88.19 224 VAL A C 1
ATOM 1745 O O . VAL A 1 224 ? -14.008 -6.776 18.789 1.00 88.19 224 VAL A O 1
ATOM 1748 N N . CYS A 1 225 ? -15.014 -5.400 20.237 1.00 88.62 225 CYS A N 1
ATOM 1749 C CA . CYS A 1 225 ? -14.079 -4.283 20.036 1.00 88.62 225 CYS A CA 1
ATOM 1750 C C . CYS A 1 225 ? -13.434 -3.736 21.315 1.00 88.62 225 CYS A C 1
ATOM 1752 O O . CYS A 1 225 ? -12.678 -2.771 21.253 1.00 88.62 225 CYS A O 1
ATOM 1754 N N . ARG A 1 226 ? -13.749 -4.320 22.477 1.00 92.19 226 ARG A N 1
ATOM 1755 C CA . ARG A 1 226 ? -13.257 -3.956 23.820 1.00 92.19 226 ARG A CA 1
ATOM 1756 C C . ARG A 1 226 ? -13.564 -2.532 24.286 1.00 92.19 226 ARG A C 1
ATOM 1758 O O . ARG A 1 226 ? -13.117 -2.137 25.357 1.00 92.19 226 ARG A O 1
ATOM 1765 N N . SER A 1 227 ? -14.352 -1.769 23.529 1.00 84.25 227 SER A N 1
ATOM 1766 C CA . SER A 1 227 ? -14.868 -0.472 23.974 1.00 84.25 227 SER A CA 1
ATOM 1767 C C . SER A 1 227 ? -15.692 -0.631 25.247 1.00 84.25 227 SER A C 1
ATOM 1769 O O . SER A 1 227 ? -16.390 -1.638 25.403 1.00 84.25 227 SER A O 1
ATOM 1771 N N . VAL A 1 228 ? -15.629 0.372 26.124 1.00 90.69 228 VAL A N 1
ATOM 1772 C CA . VAL A 1 228 ? -16.479 0.425 27.317 1.00 90.69 228 VAL A CA 1
ATOM 1773 C C . VAL A 1 228 ? -17.946 0.442 26.882 1.00 90.69 228 VAL A C 1
ATOM 1775 O O . VAL A 1 228 ? -18.298 1.127 25.924 1.00 90.69 228 VAL A O 1
ATOM 1778 N N . ILE A 1 229 ? -18.773 -0.373 27.533 1.00 93.62 229 ILE A N 1
ATOM 1779 C CA . ILE A 1 229 ? -20.211 -0.458 27.291 1.00 93.62 229 ILE A CA 1
ATOM 1780 C C . ILE A 1 229 ? -20.900 0.453 28.296 1.00 93.62 229 ILE A C 1
ATOM 1782 O O . ILE A 1 229 ? -20.961 0.136 29.486 1.00 93.62 229 ILE A O 1
ATOM 1786 N N . ASP A 1 230 ? -21.469 1.540 27.796 1.00 89.25 230 ASP A N 1
ATOM 1787 C CA . ASP A 1 230 ? -22.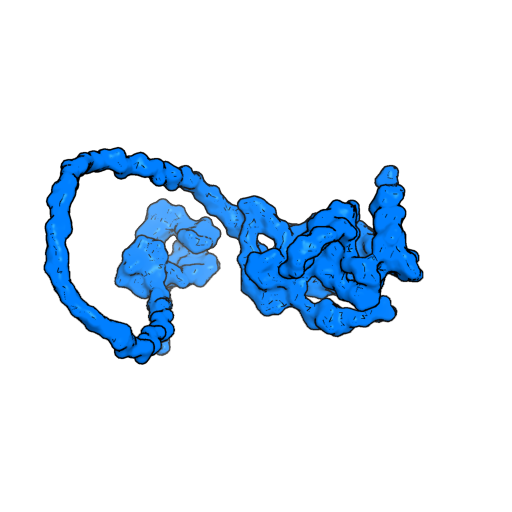267 2.458 28.599 1.00 89.25 230 ASP A CA 1
ATOM 1788 C C . ASP A 1 230 ? -23.706 1.943 28.703 1.00 89.25 230 ASP A C 1
ATOM 1790 O O . ASP A 1 230 ? -24.279 1.880 29.791 1.00 89.25 230 ASP A O 1
ATOM 1794 N N . GLN A 1 231 ? -24.289 1.515 27.576 1.00 90.25 231 GLN A N 1
ATOM 1795 C CA . GLN A 1 231 ? -25.682 1.064 27.493 1.00 90.25 231 GLN A CA 1
ATOM 1796 C C . GLN A 1 231 ? -25.838 -0.144 26.561 1.00 90.25 231 GLN A C 1
ATOM 1798 O O . GLN A 1 231 ? -25.062 -0.332 25.622 1.00 90.25 231 GLN A O 1
ATOM 1803 N N . VAL A 1 232 ? -26.866 -0.957 26.810 1.00 94.19 232 VAL A N 1
ATOM 1804 C CA . VAL A 1 232 ? -27.264 -2.089 25.962 1.00 94.19 232 VAL A CA 1
ATOM 1805 C C . VAL A 1 232 ? -28.694 -1.851 25.494 1.00 94.19 232 VAL A C 1
ATOM 1807 O O . VAL A 1 232 ? -29.598 -1.746 26.322 1.00 94.19 232 VAL A O 1
ATOM 1810 N N . HIS A 1 233 ? -28.905 -1.794 24.180 1.00 94.19 233 HIS A N 1
ATOM 1811 C CA . HIS A 1 233 ? -30.233 -1.630 23.582 1.00 94.19 233 HIS A CA 1
ATOM 1812 C C . HIS A 1 233 ? -30.668 -2.882 22.829 1.00 94.19 233 HIS A C 1
ATOM 1814 O O . HIS A 1 233 ? -29.857 -3.529 22.169 1.00 94.19 233 HIS A O 1
ATOM 1820 N N . GLN A 1 234 ? -31.957 -3.216 22.920 1.00 93.56 234 GLN A N 1
ATOM 1821 C CA . GLN A 1 234 ? -32.545 -4.306 22.145 1.00 93.56 234 GLN A CA 1
ATOM 1822 C C . GLN A 1 234 ? -32.790 -3.857 20.712 1.00 93.56 234 GLN A C 1
ATOM 1824 O O . GLN A 1 234 ? -33.323 -2.771 20.495 1.00 93.56 234 GLN A O 1
ATOM 1829 N N . VAL A 1 235 ? -32.438 -4.713 19.760 1.00 90.56 235 VAL A N 1
ATOM 1830 C CA . VAL A 1 235 ? -32.810 -4.552 18.356 1.00 90.56 235 VAL A CA 1
ATOM 1831 C C . VAL A 1 235 ? -33.980 -5.492 18.083 1.00 90.56 235 VAL A C 1
ATOM 1833 O O . VAL A 1 235 ? -33.920 -6.669 18.441 1.00 90.56 235 VAL A O 1
ATOM 1836 N N . TYR A 1 236 ? -35.044 -4.956 17.493 1.00 85.12 236 TYR A N 1
ATOM 1837 C CA . TYR A 1 236 ? -36.185 -5.724 17.003 1.00 85.12 236 TYR A CA 1
ATOM 1838 C C . TYR A 1 236 ? -36.065 -5.805 15.482 1.00 85.12 236 TYR A C 1
ATOM 1840 O O . TYR A 1 236 ? -35.851 -4.780 14.834 1.00 85.12 236 TYR A O 1
ATOM 1848 N N . GLU A 1 237 ? -36.148 -7.008 14.923 1.00 69.69 237 GLU A N 1
ATOM 1849 C CA . GLU A 1 237 ? -36.257 -7.182 13.473 1.00 69.69 237 GLU A CA 1
ATOM 1850 C C . GLU A 1 237 ? -37.651 -6.725 13.020 1.00 69.69 237 GLU A C 1
ATOM 1852 O O . GLU A 1 237 ? -38.631 -6.903 13.748 1.00 69.69 237 GLU A O 1
ATOM 1857 N N . SER A 1 238 ? -37.708 -6.041 11.874 1.00 49.03 238 SER A N 1
ATOM 1858 C CA . SER A 1 238 ? -38.935 -5.512 11.256 1.00 49.03 238 SER A CA 1
ATOM 1859 C C . SER A 1 238 ? -39.397 -6.410 10.123 1.00 49.03 238 SER A C 1
ATOM 1861 O O . SER A 1 238 ? -38.503 -6.928 9.417 1.00 49.03 238 SER A O 1
#

Mean predicted aligned error: 16.95 Å

Solvent-accessible surface area (backbone atoms only — not comparable to full-atom values): 14506 Å² total; per-residue (Å²): 143,87,67,68,56,60,58,53,43,36,71,56,25,54,96,47,22,73,59,52,51,53,41,51,52,55,32,47,73,73,35,73,51,39,41,76,46,78,39,83,44,72,46,98,87,68,52,72,46,80,31,45,26,39,41,36,30,45,73,27,61,51,95,87,45,76,45,71,47,39,34,35,40,35,42,44,81,54,25,61,74,37,63,66,49,40,31,46,52,66,53,101,48,36,40,75,43,66,50,95,44,24,44,90,85,20,44,54,50,50,73,68,62,77,65,55,40,58,91,82,52,56,64,47,63,50,52,52,51,47,35,56,51,36,42,77,52,58,52,56,46,78,50,82,82,67,88,80,79,79,81,72,88,86,88,83,89,83,89,88,83,89,82,86,82,88,79,91,78,92,83,86,86,82,92,77,88,81,74,84,77,80,75,74,70,51,7,79,84,76,70,77,44,54,46,32,22,33,33,31,82,76,64,55,70,45,25,23,58,70,59,47,53,50,34,50,71,73,70,26,42,38,93,87,77,58,45,62,39,81,46,79,45,78,58,79,91,129

Organism: Pocillopora damicornis (NCBI:txid46731)

pLDDT: mean 82.62, std 20.2, range [27.97, 98.0]

InterPro domains:
  IPR001841 Zinc finger, RING-type [PS50089] (187-226)
  IPR001841 Zinc finger, RING-type [SM00184] (187-225)
  IPR008883 Ubiquitin E2 variant, N-terminal [PF05743] (21-140)
  IPR008883 Ubiquitin E2 variant, N-terminal [PS51322] (1-144)
  IPR013083 Zinc finger, RING/FYVE/PHD-type [G3DSA:3.30.40.10] (174-238)
  IPR016135 Ubiquitin-conjugating enzyme/RWD-like [G3DSA:3.10.110.10] (1-143)
  IPR016135 Ubiquitin-conjugating enzyme/RWD-like [SSF54495] (4-141)
  IPR052070 ESCRT-I complex UEV domain-containing protein [PTHR23306] (13-171)

Nearest PDB structures (foldseek):
  7zlx-assembly10_J  TM=9.074E-01  e=4.390E-13  Homo sapiens
  3p9g-assembly1_A  TM=8.853E-01  e=1.711E-13  Homo sapiens
  3obx-assembly1_A  TM=8.975E-01  e=3.679E-13  Homo sapiens
  7zlx-assembly11_K  TM=9.239E-01  e=1.426E-12  Homo sapiens
  1kpp-assembly1_A  TM=8.432E-01  e=1.189E-11  Homo sapiens

Foldseek 3Di:
DPPDQLVVQCVQQPPCSVVQSVLVVVQCVVAVQWDWDWDWDQDPVRDIDIWIKTWGWDWAAAPNDTDTWTKIWTAHRNPPQQFIKMFGDDDPFKAFDDDPQAHRRRTGDDVCSVPRDRVPDGVNVVSVVVSVVCNVPPGMDTHDDDPDPPPDDDDDDDDDDDDDDDDDDDDDDDDDDDDDPPPQQAAPPPSPHHFFKAFPPVGDGRHDPVVVVVCCVPVQADPVHGDGGPDMDGHDDD

Radius of gyration: 26.61 Å; Cα contacts (8 Å, |Δi|>4): 340; chains: 1; bounding box: 64×75×55 Å

Secondary structure (DSSP, 8-state):
---HHHHHHHHHHGGGHHHHHHHHHHHHHH-TTEEEEEEEEE-TTS-EEEEEEEEEEEEEEETTEEEEEEEEEEE-TTTTTSPPEEEE---TTEEE--BTTB-TT-BB--HHHHT--TTT--HHHHHHHHHHHHHHS-SEEE---------------------------------------------TTTSSS---EEEETTTEEEE-HHHHHHHHHHT-B-TTT--B--EEEEPPP-

Sequence (238 aa):
MAASWRSALIRKTKKKANSCVKDVEQVLKYFHGLRPGIQEYTYENGRQTELFAMEGTIPIKIKGVTYNIPVCVLLQEGHPEVVPLVYVRPTSSMAIKVSPYVDANGKVYHPYLHKWNYKSSNINTLLQELCRIFTQNPPVYTISRGPSNSISQQSQGNSHQDARPSGSLCQDPPAQGSKSDESKKECIICMSKEPNSVLIPCGHLGLCMACAREIQRNSKQCPVCRSVIDQVHQVYES